Protein AF-D4Z209-F1 (afdb_monomer)

Nearest PDB structures (foldseek):
  4pqx-assembly1_A  TM=4.006E-01  e=1.841E+00  Bacteroides caccae ATCC 43185
  6hv9-assembly1_2  TM=3.918E-01  e=7.601E+00  Saccharomyces cerevisiae
  2gu3-assembly1_A  TM=2.858E-01  e=8.514E+00  Bacillus subtilis subsp. subtilis str. 168

Mean predicted aligned error: 13.81 Å

Sequence (242 aa):
MEAYMNNPCNNSPKSFTTIPASTIDESGLSNSLSKDRTMIAPTSDHSDGLSGRGIVIHHRDNWWFVAFVASVSNPGRPRLLSGDISTGFADRLGLMTGPLILNPRVETLNPGSEAWSAECSLLPTIEGGDPEAIDYDLDTHVPDGEADPLRQRLARVAIDSHLFPIPADFIPVLKKLPHDESPVLAIRRSVYAHATFELLTARYLPDHRPNEPWRDIAGEPVSDSGNDILGWMPARDWIRPR

Solvent-accessible surface area (backbone atoms only — not comparable to full-atom values): 15075 Å² total; per-residue (Å²): 133,78,88,87,85,89,86,90,87,87,88,85,91,86,88,87,86,82,88,85,88,86,79,90,87,85,87,82,83,90,79,89,73,84,82,82,72,74,80,80,71,83,82,84,66,97,79,76,50,63,64,51,46,28,36,44,33,62,57,90,97,37,37,31,40,27,36,40,51,92,88,69,80,45,61,44,74,62,41,54,34,69,44,36,40,28,68,74,32,33,51,75,70,48,49,69,73,54,101,79,61,88,73,62,39,52,63,72,78,49,73,92,60,60,46,30,23,28,39,32,31,30,34,64,70,51,84,92,55,58,90,86,81,50,40,23,18,43,43,44,75,45,83,71,48,74,42,54,71,51,58,50,49,45,40,50,40,41,44,48,48,68,76,47,77,72,58,88,83,38,44,41,45,94,81,48,70,80,94,54,68,61,65,23,36,30,31,19,60,37,91,50,94,92,43,72,58,40,80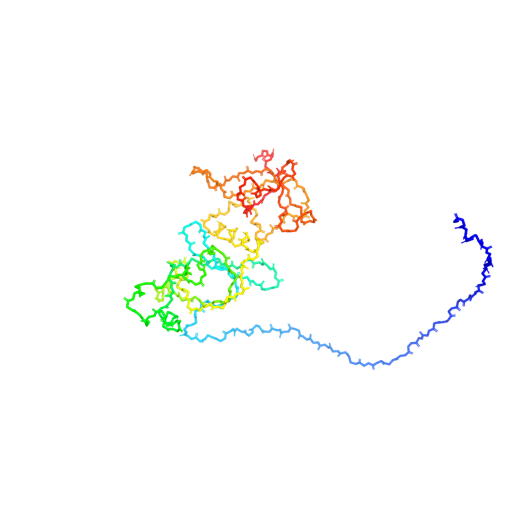,44,59,26,28,51,39,56,90,81,34,72,80,60,26,45,22,36,83,91,69,46,56,41,61,84,79,47,57,61,69,40,26,34,33,64,41,80,73,68,79,55,88,129

Secondary structure (DSSP, 8-state):
----------------------------------------PPP--TT--EEEEEEEEE-SSSEEEEEEETTTTEEEEEEEEEEEEPHHHHHHTTTTSSTT-S--BGGGTSTT-SEEEEEEEEEESSTT--TTT--EEE---EEEEEPPHHHHHHHHHHHHHHHSPPPTTSEETTT---SSS--EEEEEE-SSTT-SEEEEEEEE-TTT-TTS-EE-SSS-BGGGGSSPEEEEEEGGGTSS--

Organism: Sphingobium indicum (strain DSM 16413 / CCM 7287 / MTCC 6362 / UT26 / NBRC 101211 / UT26S) (NCBI:txid452662)

Structure (mmCIF, N/CA/C/O backbone):
data_AF-D4Z209-F1
#
_entry.id   AF-D4Z209-F1
#
loop_
_atom_site.group_PDB
_atom_site.id
_atom_site.type_symbol
_atom_site.label_atom_id
_atom_site.label_alt_id
_atom_site.label_comp_id
_atom_site.label_asym_id
_atom_site.label_entity_id
_atom_site.label_seq_id
_atom_site.pdbx_PDB_ins_code
_atom_site.Cartn_x
_atom_site.Cartn_y
_atom_site.Cartn_z
_atom_site.occupancy
_atom_site.B_iso_or_equiv
_atom_site.auth_seq_id
_atom_site.auth_comp_id
_atom_site.auth_asym_id
_atom_site.auth_atom_id
_atom_site.pdbx_PDB_model_num
ATOM 1 N N . MET A 1 1 ? 30.294 63.333 -1.588 1.00 41.97 1 MET A N 1
ATOM 2 C CA . MET A 1 1 ? 30.345 61.856 -1.589 1.00 41.97 1 MET A CA 1
ATOM 3 C C . MET A 1 1 ? 31.400 61.423 -2.607 1.00 41.97 1 MET A C 1
ATOM 5 O O . MET A 1 1 ? 31.062 60.989 -3.695 1.00 41.97 1 MET A O 1
ATOM 9 N N . GLU A 1 2 ? 32.693 61.705 -2.413 1.00 33.16 2 GLU A N 1
ATOM 10 C CA . GLU A 1 2 ? 33.524 61.362 -1.231 1.00 33.16 2 GLU A CA 1
ATOM 11 C C . GLU A 1 2 ? 33.408 59.847 -0.967 1.00 33.16 2 GLU A C 1
ATOM 13 O O . GLU A 1 2 ? 32.316 59.401 -0.628 1.00 33.16 2 GLU A O 1
ATOM 18 N N . ALA A 1 3 ? 34.379 58.988 -1.328 1.00 29.56 3 ALA A N 1
ATOM 19 C CA . ALA A 1 3 ? 35.799 58.907 -0.894 1.00 29.56 3 ALA A CA 1
ATOM 20 C C . ALA A 1 3 ? 35.890 58.577 0.616 1.00 29.56 3 ALA A C 1
ATOM 22 O O . ALA A 1 3 ? 35.076 59.078 1.375 1.00 29.56 3 ALA A O 1
ATOM 23 N N . TYR A 1 4 ? 36.789 57.766 1.187 1.00 29.80 4 TYR A N 1
ATOM 24 C CA . TYR A 1 4 ? 38.139 57.244 0.875 1.00 29.80 4 TYR A CA 1
ATOM 25 C C . TYR A 1 4 ? 38.147 55.696 1.175 1.00 29.80 4 TYR A C 1
ATOM 27 O O . TYR A 1 4 ? 37.184 55.226 1.771 1.00 29.80 4 TYR A O 1
ATOM 35 N N . MET A 1 5 ? 39.112 54.804 0.861 1.00 32.47 5 MET A N 1
ATOM 36 C CA . MET A 1 5 ? 40.460 54.875 0.252 1.00 32.47 5 MET A CA 1
ATOM 37 C C . MET A 1 5 ? 40.969 53.483 -0.247 1.00 32.47 5 MET A C 1
ATOM 39 O O . MET A 1 5 ? 40.426 52.447 0.119 1.00 32.47 5 MET A O 1
ATOM 43 N N . ASN A 1 6 ? 42.072 53.490 -1.010 1.00 32.25 6 ASN A N 1
ATOM 44 C CA . ASN A 1 6 ? 43.082 52.426 -1.209 1.00 32.25 6 ASN A CA 1
ATOM 45 C C . ASN A 1 6 ? 44.040 52.326 0.032 1.00 32.25 6 ASN A C 1
ATOM 47 O O . ASN A 1 6 ? 43.900 53.124 0.948 1.00 32.25 6 ASN A O 1
ATOM 51 N N . ASN A 1 7 ? 45.075 51.483 0.200 1.00 33.88 7 ASN A N 1
ATOM 52 C CA . ASN A 1 7 ? 45.949 50.696 -0.693 1.00 33.88 7 ASN A CA 1
ATOM 53 C C . ASN A 1 7 ? 46.748 49.637 0.149 1.00 33.88 7 ASN A C 1
ATOM 55 O O . ASN A 1 7 ? 46.643 49.656 1.376 1.00 33.88 7 ASN A O 1
ATOM 59 N N . PRO A 1 8 ? 47.566 48.739 -0.451 1.00 54.00 8 PRO A N 1
ATOM 60 C CA . PRO A 1 8 ? 48.216 47.608 0.234 1.00 54.00 8 PRO A CA 1
ATOM 61 C C . PRO A 1 8 ? 49.698 47.830 0.610 1.00 54.00 8 PRO A C 1
ATOM 63 O O . PRO A 1 8 ? 50.347 48.730 0.086 1.00 54.00 8 PRO A O 1
ATOM 66 N N . CYS A 1 9 ? 50.233 46.934 1.454 1.00 27.36 9 CYS A N 1
ATOM 67 C CA . CYS A 1 9 ? 51.639 46.485 1.569 1.00 27.36 9 CYS A CA 1
ATOM 68 C C . CYS A 1 9 ? 51.721 45.453 2.723 1.00 27.36 9 CYS A C 1
ATOM 70 O O . CYS A 1 9 ? 50.951 45.568 3.666 1.00 27.36 9 CYS A O 1
ATOM 72 N N . ASN A 1 10 ? 52.639 44.494 2.855 1.00 28.92 10 ASN A N 1
ATOM 73 C CA . ASN A 1 10 ? 53.617 43.792 2.015 1.00 28.92 10 ASN A CA 1
ATOM 74 C C . ASN A 1 10 ? 54.454 42.938 3.007 1.00 28.92 10 ASN A C 1
ATOM 76 O O . ASN A 1 10 ? 54.824 43.476 4.051 1.00 28.92 10 ASN A O 1
ATOM 80 N N . ASN A 1 11 ? 54.765 41.674 2.683 1.00 29.39 11 ASN A N 1
ATOM 81 C CA . ASN A 1 11 ? 56.013 40.934 2.995 1.00 29.39 11 ASN A CA 1
ATOM 82 C C . ASN A 1 11 ? 55.825 39.452 3.370 1.00 29.39 11 ASN A C 1
ATOM 84 O O . ASN A 1 11 ? 55.028 39.084 4.229 1.00 29.39 11 ASN A O 1
ATOM 88 N N . SER A 1 12 ? 56.654 38.627 2.726 1.00 29.16 12 SER A N 1
ATOM 89 C CA . SER A 1 12 ? 56.658 37.160 2.779 1.00 29.16 12 SER A CA 1
ATOM 90 C C . SER A 1 12 ? 57.763 36.621 3.736 1.00 29.16 12 SER A C 1
ATOM 92 O O . SER A 1 12 ? 58.071 37.292 4.721 1.00 29.16 12 SER A O 1
ATOM 94 N N . PRO A 1 13 ? 58.307 35.391 3.599 1.00 45.31 13 PRO A N 1
ATOM 95 C CA . PRO A 1 13 ? 58.124 34.350 4.612 1.00 45.31 13 PRO A CA 1
ATOM 96 C C . PRO A 1 13 ? 59.421 33.951 5.346 1.00 45.31 13 PRO A C 1
ATOM 98 O O . PRO A 1 13 ? 60.521 34.344 4.954 1.00 45.31 13 PRO A O 1
ATOM 101 N N . LYS A 1 14 ? 59.318 33.086 6.370 1.00 30.80 14 LYS A N 1
ATOM 102 C CA . LYS A 1 14 ? 60.469 32.341 6.920 1.00 30.80 14 LYS A CA 1
ATOM 103 C C . LYS A 1 14 ? 60.135 30.871 7.197 1.00 30.80 14 LYS A C 1
ATOM 105 O O . LYS A 1 14 ? 59.056 30.541 7.674 1.00 30.80 14 LYS A O 1
ATOM 110 N N . SER A 1 15 ? 61.092 30.015 6.858 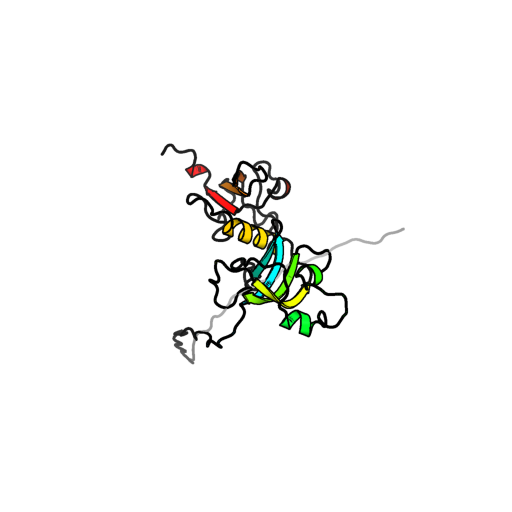1.00 28.97 15 SER A N 1
ATOM 111 C CA . SER A 1 15 ? 61.090 28.549 6.918 1.00 28.97 15 SER A CA 1
ATOM 112 C C . SER A 1 15 ? 61.782 28.009 8.181 1.00 28.97 15 SER A C 1
ATOM 114 O O . SER A 1 15 ? 62.630 28.717 8.718 1.00 28.97 15 SER A O 1
ATOM 116 N N . PHE A 1 16 ? 61.495 26.758 8.597 1.00 27.14 16 PHE A N 1
ATOM 117 C CA . PHE A 1 16 ? 62.459 25.621 8.647 1.00 27.14 16 PHE A CA 1
ATOM 118 C C . PHE A 1 16 ? 62.066 24.423 9.567 1.00 27.14 16 PHE A C 1
ATOM 120 O O . PHE A 1 16 ? 61.613 24.609 10.688 1.00 27.14 16 PHE A O 1
ATOM 127 N N . THR A 1 17 ? 62.376 23.208 9.076 1.00 27.56 17 THR A N 1
ATOM 128 C CA . THR A 1 17 ? 62.867 21.984 9.780 1.00 27.56 17 THR A CA 1
ATOM 129 C C . THR A 1 17 ? 61.975 21.116 10.707 1.00 27.56 17 THR A C 1
ATOM 131 O O . THR A 1 17 ? 61.806 21.381 11.888 1.00 27.56 17 THR A O 1
ATOM 134 N N . THR A 1 18 ? 61.558 19.968 10.150 1.00 27.27 18 THR A N 1
ATOM 135 C CA . THR A 1 18 ? 61.782 18.553 10.572 1.00 27.27 18 THR A CA 1
ATOM 136 C C . THR A 1 18 ? 61.832 18.097 12.057 1.00 27.27 18 THR A C 1
ATOM 138 O O . THR A 1 18 ? 62.811 18.347 12.748 1.00 27.27 18 THR A O 1
ATOM 141 N N . ILE A 1 19 ? 60.830 17.270 12.427 1.00 34.16 19 ILE A N 1
ATOM 142 C CA . ILE A 1 19 ? 60.795 15.970 13.180 1.00 34.16 19 ILE 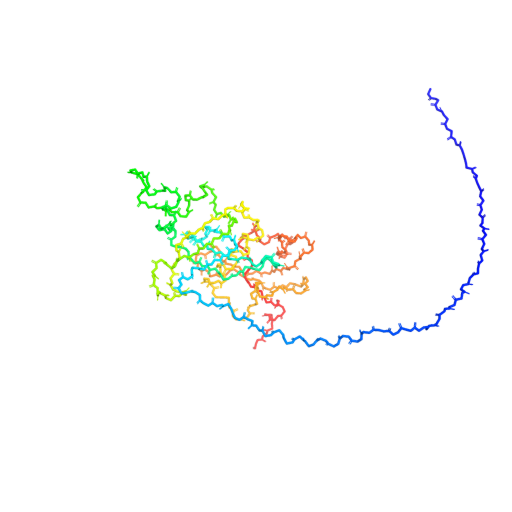A CA 1
ATOM 143 C C . ILE A 1 19 ? 61.878 15.646 14.251 1.00 34.16 19 ILE A C 1
ATOM 145 O O . ILE A 1 19 ? 63.073 15.748 13.986 1.00 34.16 19 ILE A O 1
ATOM 149 N N . PRO A 1 20 ? 61.475 15.023 15.382 1.00 30.30 20 PRO A N 1
ATOM 150 C CA . PRO A 1 20 ? 61.916 13.637 15.641 1.00 30.30 20 PRO A CA 1
ATOM 151 C C . PRO A 1 20 ? 60.771 12.665 16.013 1.00 30.30 20 PRO A C 1
ATOM 153 O O . PRO A 1 20 ? 59.691 13.073 16.432 1.00 30.30 20 PRO A O 1
ATOM 156 N N . ALA A 1 21 ? 61.028 11.364 15.851 1.00 31.89 21 ALA A N 1
ATOM 157 C CA . ALA A 1 21 ? 60.131 10.275 16.249 1.00 31.89 21 ALA A CA 1
ATOM 158 C C . ALA A 1 21 ? 60.360 9.840 17.711 1.00 31.89 21 ALA A C 1
ATOM 160 O O . ALA A 1 21 ? 61.451 10.031 18.251 1.00 31.89 21 ALA A O 1
ATOM 161 N N . SER A 1 22 ? 59.366 9.188 18.319 1.00 31.28 22 SER A N 1
ATOM 162 C CA . SER A 1 22 ? 59.506 8.453 19.583 1.00 31.28 22 SER A CA 1
ATOM 163 C C . SER A 1 22 ? 58.788 7.098 19.523 1.00 31.28 22 SER A C 1
ATOM 165 O O . SER A 1 22 ? 57.914 6.873 18.685 1.00 31.28 22 SER A O 1
ATOM 167 N N . THR A 1 23 ? 59.225 6.178 20.383 1.00 27.52 23 THR A N 1
ATOM 168 C CA . THR A 1 23 ? 59.113 4.726 20.198 1.00 27.52 23 THR A CA 1
ATOM 169 C C . THR A 1 23 ? 58.852 4.054 21.549 1.00 27.52 23 THR A C 1
ATOM 171 O O . THR A 1 23 ? 59.753 4.135 22.375 1.00 27.52 23 THR A O 1
ATOM 174 N N . ILE A 1 24 ? 57.720 3.331 21.698 1.00 30.12 24 ILE A N 1
ATOM 175 C CA . ILE A 1 24 ? 57.492 2.203 22.654 1.00 30.12 24 ILE A CA 1
ATOM 176 C C . ILE A 1 24 ? 57.520 2.636 24.167 1.00 30.12 24 ILE A C 1
ATOM 178 O O . ILE A 1 24 ? 58.171 3.611 24.513 1.00 30.12 24 ILE A O 1
ATOM 182 N N . ASP A 1 25 ? 56.786 2.092 25.153 1.00 25.36 25 ASP A N 1
ATOM 183 C CA . ASP A 1 25 ? 56.056 0.822 25.347 1.00 25.36 25 ASP A CA 1
ATOM 184 C C . ASP A 1 25 ? 54.828 0.969 26.302 1.00 25.36 25 ASP A C 1
ATOM 186 O O . ASP A 1 25 ? 54.436 2.077 26.663 1.00 25.36 25 ASP A O 1
ATOM 190 N N . GLU A 1 26 ? 54.317 -0.181 26.766 1.00 28.50 26 GLU A N 1
ATOM 191 C CA . GLU A 1 26 ? 53.512 -0.461 27.974 1.00 28.50 26 GLU A CA 1
ATOM 192 C C . GLU A 1 26 ? 51.999 -0.697 27.796 1.00 28.50 26 GLU A C 1
ATOM 194 O O . GLU A 1 26 ? 51.125 0.055 28.216 1.00 28.50 26 GLU A O 1
ATOM 199 N N . SER A 1 27 ? 51.723 -1.880 27.235 1.00 26.89 27 SER A N 1
ATOM 200 C CA . SER A 1 27 ? 50.959 -2.961 27.890 1.00 26.89 27 SER A CA 1
ATOM 201 C C . SER A 1 27 ? 49.640 -2.654 28.625 1.00 26.89 27 SER A C 1
ATOM 203 O O . SER A 1 27 ? 49.625 -2.103 29.724 1.00 26.89 27 SER A O 1
ATOM 205 N N . GLY A 1 28 ? 48.549 -3.268 28.152 1.00 28.33 28 GLY A N 1
ATOM 206 C CA . GLY A 1 28 ? 47.390 -3.558 29.001 1.00 28.33 28 GLY A CA 1
ATOM 207 C C . GLY A 1 28 ? 46.137 -4.010 28.249 1.00 28.33 28 GLY A C 1
ATOM 208 O O . GLY A 1 28 ? 45.651 -3.301 27.378 1.00 28.33 28 GLY A O 1
ATOM 209 N N . LEU A 1 29 ? 45.567 -5.147 28.667 1.00 29.45 29 LEU A N 1
ATOM 210 C CA . LEU A 1 29 ? 44.190 -5.590 28.374 1.00 29.45 29 LEU A CA 1
ATOM 211 C C . LEU A 1 29 ? 43.881 -6.037 26.930 1.00 29.45 29 LEU A C 1
ATOM 213 O O . LEU A 1 29 ? 43.092 -5.441 26.196 1.00 29.45 29 LEU A O 1
ATOM 217 N N . SER A 1 30 ? 44.381 -7.225 26.591 1.00 30.48 30 SER A N 1
ATOM 218 C CA . SER A 1 30 ? 43.767 -8.093 25.583 1.00 30.48 30 SER A CA 1
ATOM 219 C C . SER A 1 30 ? 42.377 -8.569 26.042 1.00 30.48 30 SER A C 1
ATOM 221 O O . SER A 1 30 ? 42.280 -9.519 26.818 1.00 30.48 30 SER A O 1
ATOM 223 N N . ASN A 1 31 ? 41.298 -7.957 25.546 1.00 29.05 31 ASN A N 1
ATOM 224 C CA . ASN A 1 31 ? 39.935 -8.458 25.761 1.00 29.05 31 ASN A CA 1
ATOM 225 C C . ASN A 1 31 ? 39.460 -9.311 24.575 1.00 29.05 31 ASN A C 1
ATOM 227 O O . ASN A 1 31 ? 38.874 -8.817 23.611 1.00 29.05 31 ASN A O 1
ATOM 231 N N . SER A 1 32 ? 39.677 -10.623 24.677 1.00 34.00 32 SER A N 1
ATOM 232 C CA . SER A 1 32 ? 38.935 -11.613 23.897 1.00 34.00 32 SER A CA 1
ATOM 233 C C . SER A 1 32 ? 37.486 -11.655 24.389 1.00 34.00 32 SER A C 1
ATOM 235 O O . SER A 1 32 ? 37.228 -12.113 25.501 1.00 34.00 32 SER A O 1
ATOM 237 N N . LEU A 1 33 ? 36.540 -11.205 23.567 1.00 30.69 33 LEU A N 1
ATOM 238 C CA . LEU A 1 33 ? 35.108 -11.318 23.844 1.00 30.69 33 LEU A CA 1
ATOM 239 C C . LEU A 1 33 ? 34.437 -12.111 22.726 1.00 30.69 33 LEU A C 1
ATOM 241 O O . LEU A 1 33 ? 34.221 -11.601 21.623 1.00 30.69 33 LEU A O 1
ATOM 245 N N . SER A 1 34 ? 34.110 -13.368 23.025 1.00 31.56 34 SER A N 1
ATOM 246 C CA . SER A 1 34 ? 33.221 -14.175 22.198 1.00 31.56 34 SER A CA 1
ATOM 247 C C . SER A 1 34 ? 31.865 -13.475 22.088 1.00 31.56 34 SER A C 1
ATOM 249 O O . SER A 1 34 ? 31.265 -13.067 23.082 1.00 31.56 34 SER A O 1
ATOM 251 N N . LYS A 1 35 ? 31.363 -13.336 20.859 1.00 33.72 35 LYS A N 1
ATOM 252 C CA . LYS A 1 35 ? 29.982 -12.914 20.600 1.00 33.72 35 LYS A CA 1
ATOM 253 C C . LYS A 1 35 ? 29.091 -14.127 20.349 1.00 33.72 35 LYS A C 1
ATOM 255 O O . LYS A 1 35 ? 28.367 -14.165 19.359 1.00 33.72 35 LYS A O 1
ATOM 260 N N . ASP A 1 36 ? 29.080 -15.057 21.301 1.00 30.98 36 ASP A N 1
ATOM 261 C CA . ASP A 1 36 ? 27.927 -15.941 21.479 1.00 30.98 36 ASP A CA 1
ATOM 262 C C . ASP A 1 36 ? 26.785 -15.113 22.076 1.00 30.98 36 ASP A C 1
ATOM 264 O O . ASP A 1 36 ? 26.523 -15.105 23.278 1.00 30.98 36 ASP A O 1
ATOM 268 N N . ARG A 1 37 ? 26.111 -14.348 21.211 1.00 29.64 37 ARG A N 1
ATOM 269 C CA . ARG A 1 37 ? 24.793 -13.794 21.517 1.00 29.64 37 ARG A CA 1
ATOM 270 C C . ARG A 1 37 ? 23.749 -14.830 21.136 1.00 29.64 37 ARG A C 1
ATOM 272 O O . ARG A 1 37 ? 23.141 -14.751 20.071 1.00 29.64 37 ARG A O 1
ATOM 279 N N . THR A 1 38 ? 23.545 -15.785 22.038 1.00 30.28 38 THR A N 1
ATOM 280 C CA . THR A 1 38 ? 22.351 -16.631 22.050 1.00 30.28 38 THR A CA 1
ATOM 281 C C . THR A 1 38 ? 21.125 -15.729 21.937 1.00 30.28 38 THR A C 1
ATOM 283 O O . THR A 1 38 ? 20.963 -14.805 22.737 1.00 30.28 38 THR A O 1
ATOM 286 N N . MET A 1 39 ? 20.276 -15.963 20.935 1.00 27.41 39 MET A N 1
ATOM 287 C CA . MET A 1 39 ? 19.006 -15.251 20.837 1.00 27.41 39 MET A CA 1
ATOM 288 C C . MET A 1 39 ? 18.144 -15.653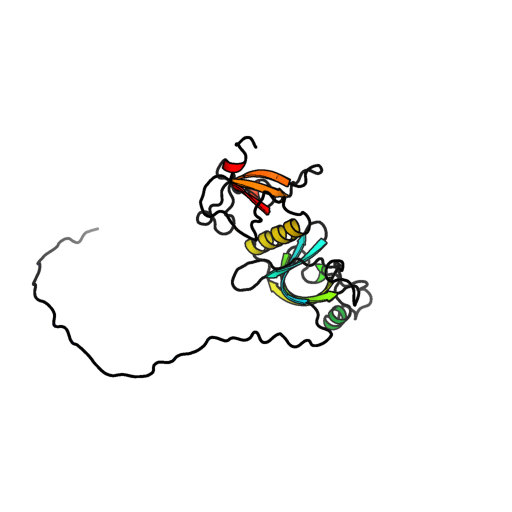 22.032 1.00 27.41 39 MET A C 1
ATOM 290 O O . MET A 1 39 ? 17.708 -16.799 22.125 1.00 27.41 39 MET A O 1
ATOM 294 N N . ILE A 1 40 ? 17.908 -14.713 22.947 1.00 32.22 40 ILE A N 1
ATOM 295 C CA . ILE A 1 40 ? 16.850 -14.857 23.943 1.00 32.22 40 ILE A CA 1
ATOM 296 C C . ILE A 1 40 ? 15.544 -14.736 23.161 1.00 32.22 40 ILE A C 1
ATOM 298 O O . ILE A 1 40 ? 15.212 -13.656 22.672 1.00 32.22 40 ILE A O 1
ATOM 302 N N . ALA A 1 41 ? 14.855 -15.861 22.976 1.00 31.33 41 ALA A N 1
ATOM 303 C CA . ALA A 1 41 ? 13.519 -15.859 22.403 1.00 31.33 41 ALA A CA 1
ATOM 304 C C . ALA A 1 41 ? 12.589 -15.032 23.311 1.00 31.33 41 ALA A C 1
ATOM 306 O O . ALA A 1 41 ? 12.706 -15.149 24.536 1.00 31.33 41 ALA A O 1
ATOM 307 N N . PRO A 1 42 ? 11.684 -14.207 22.755 1.00 33.03 42 PRO A N 1
ATOM 308 C CA . PRO A 1 42 ? 10.667 -13.556 23.565 1.00 33.03 42 PRO A CA 1
ATOM 309 C C . PRO A 1 42 ? 9.824 -14.634 24.254 1.00 33.03 42 PRO A C 1
ATOM 311 O O . PRO A 1 42 ? 9.347 -15.572 23.614 1.00 33.03 42 PRO A O 1
ATOM 314 N N . THR A 1 43 ? 9.689 -14.516 25.571 1.00 31.52 43 THR A N 1
ATOM 315 C CA . THR A 1 43 ? 8.798 -15.354 26.372 1.00 31.52 43 THR A CA 1
ATOM 316 C C . THR A 1 43 ? 7.361 -15.106 25.942 1.00 31.52 43 THR A C 1
ATOM 318 O O . THR A 1 43 ? 6.919 -13.962 25.922 1.00 31.52 43 THR A O 1
ATOM 321 N N . SER A 1 44 ? 6.649 -16.174 25.595 1.00 36.31 44 SER A N 1
ATOM 322 C CA . SER A 1 44 ? 5.245 -16.126 25.200 1.00 36.31 44 SER A CA 1
ATOM 323 C C . SER A 1 44 ? 4.343 -15.917 26.416 1.00 36.31 44 SER A C 1
ATOM 325 O O . SER A 1 44 ? 4.176 -16.857 27.199 1.00 36.31 44 SER A O 1
ATOM 327 N N . ASP A 1 45 ? 3.716 -14.747 26.529 1.00 34.22 45 ASP A N 1
ATOM 328 C CA . ASP A 1 45 ? 2.470 -14.619 27.283 1.00 34.22 45 ASP A CA 1
ATOM 329 C C . ASP A 1 45 ? 1.285 -14.909 26.347 1.00 34.22 45 ASP A C 1
ATOM 331 O O . ASP A 1 45 ? 1.208 -14.472 25.196 1.00 34.22 45 ASP A O 1
ATOM 335 N N . HIS A 1 46 ? 0.383 -15.771 26.811 1.00 36.69 46 HIS A N 1
ATOM 336 C CA . HIS A 1 46 ? -0.654 -16.382 25.979 1.00 36.69 46 HIS A CA 1
ATOM 337 C C . HIS A 1 46 ? -1.934 -15.531 25.906 1.00 36.69 46 HIS A C 1
ATOM 339 O O . HIS A 1 46 ? -2.996 -15.975 26.336 1.00 36.69 46 HIS A O 1
ATOM 345 N N . SER A 1 47 ? -1.836 -14.334 25.318 1.00 40.03 47 SER A N 1
ATOM 346 C CA . SER A 1 47 ? -2.981 -13.585 24.752 1.00 40.03 47 SER A CA 1
ATOM 347 C C . SER A 1 47 ? -2.571 -12.422 23.825 1.00 40.03 47 SER A C 1
ATOM 349 O O . SER A 1 47 ? -3.357 -11.501 23.609 1.00 40.03 47 SER A O 1
ATOM 351 N N . ASP A 1 48 ? -1.336 -12.404 23.314 1.00 48.25 48 ASP A N 1
ATOM 352 C CA . ASP A 1 48 ? -0.744 -11.176 22.767 1.00 48.25 48 ASP A CA 1
ATOM 353 C C . ASP A 1 48 ? -1.192 -10.828 21.337 1.00 48.25 48 ASP A C 1
ATOM 355 O O . ASP A 1 48 ? -0.851 -11.497 20.357 1.00 48.25 48 ASP A O 1
ATOM 359 N N . GLY A 1 49 ? -1.905 -9.704 21.216 1.00 59.72 49 GLY A N 1
ATOM 360 C CA . GLY A 1 49 ? -2.193 -9.047 19.943 1.00 59.72 49 GLY A CA 1
ATOM 361 C C . GLY A 1 49 ? -0.932 -8.501 19.258 1.00 59.72 49 GLY A C 1
ATOM 362 O O . GLY A 1 49 ? 0.022 -8.061 19.909 1.00 59.72 49 GLY A O 1
ATOM 363 N N . LEU A 1 50 ? -0.924 -8.488 17.920 1.00 81.75 50 LEU A N 1
ATOM 364 C CA . LEU A 1 50 ? 0.217 -8.003 17.135 1.00 81.75 50 LEU A CA 1
ATOM 365 C C . LEU A 1 50 ? 0.406 -6.500 17.368 1.00 81.75 50 LEU A C 1
ATOM 367 O O . LEU A 1 50 ? -0.407 -5.702 16.910 1.00 81.75 50 LEU A O 1
ATOM 371 N N . SER A 1 51 ? 1.486 -6.119 18.049 1.00 85.69 51 SER A N 1
ATOM 372 C CA . SER A 1 51 ? 1.744 -4.730 18.445 1.00 85.69 51 SER A CA 1
ATOM 373 C C . SER A 1 51 ? 2.981 -4.147 17.762 1.00 85.69 51 SER A C 1
ATOM 375 O O . SER A 1 51 ? 3.995 -4.831 17.605 1.00 85.69 51 SER A O 1
ATOM 377 N N . GLY A 1 52 ? 2.924 -2.872 17.368 1.00 88.62 52 GLY A N 1
ATOM 378 C CA . GLY A 1 52 ? 4.085 -2.155 16.841 1.00 88.62 52 GLY A CA 1
ATOM 379 C C . GLY A 1 52 ? 3.784 -0.763 16.286 1.00 88.62 52 GLY A C 1
ATOM 380 O O . GLY A 1 52 ? 2.634 -0.347 16.166 1.00 88.62 52 GLY A O 1
ATOM 381 N N . ARG A 1 53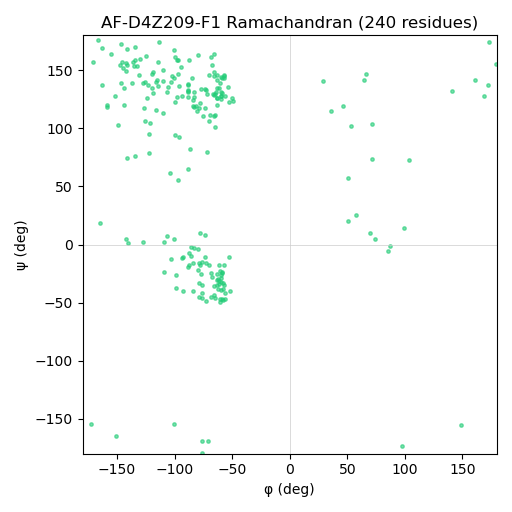 ? 4.849 -0.046 15.907 1.00 91.31 53 ARG A N 1
ATOM 382 C CA . ARG A 1 53 ? 4.768 1.246 15.209 1.00 91.31 53 ARG A CA 1
ATOM 383 C C . ARG A 1 53 ? 4.708 1.037 13.699 1.00 91.31 53 ARG A C 1
ATOM 385 O O . ARG A 1 53 ? 5.453 0.226 13.146 1.00 91.31 53 ARG A O 1
ATOM 392 N N . GLY A 1 54 ? 3.843 1.779 13.024 1.00 92.88 54 GLY A N 1
ATOM 393 C CA . GLY A 1 54 ? 3.619 1.643 11.592 1.00 92.88 54 GLY A CA 1
ATOM 394 C C . GLY A 1 54 ? 2.705 2.720 11.029 1.00 92.88 54 GLY A C 1
ATOM 395 O O . GLY A 1 54 ? 2.612 3.821 11.570 1.00 92.88 54 GLY A O 1
ATOM 396 N N . ILE A 1 55 ? 2.042 2.380 9.928 1.00 94.00 55 ILE A N 1
ATOM 397 C CA . ILE A 1 55 ? 1.007 3.195 9.293 1.00 94.00 55 ILE A CA 1
ATOM 398 C C . ILE A 1 55 ? -0.303 2.416 9.280 1.00 94.00 55 ILE A C 1
ATOM 400 O O . ILE A 1 55 ? -0.318 1.253 8.871 1.00 94.00 55 ILE A O 1
ATOM 404 N N . VAL A 1 56 ? -1.388 3.092 9.656 1.00 95.31 56 VAL A N 1
ATOM 405 C CA . VAL A 1 56 ? -2.756 2.698 9.300 1.00 95.31 56 VAL A CA 1
ATOM 406 C C . VAL A 1 56 ? -3.132 3.458 8.029 1.00 95.31 56 VAL A C 1
ATOM 408 O O . VAL A 1 56 ? -2.943 4.673 7.967 1.00 95.31 56 VAL A O 1
ATOM 411 N N . ILE A 1 57 ? -3.594 2.753 6.995 1.00 96.12 57 ILE A N 1
ATOM 412 C CA . ILE A 1 57 ? -3.863 3.331 5.671 1.00 96.12 57 ILE A CA 1
ATOM 413 C C . ILE A 1 57 ? -5.081 2.700 4.998 1.00 96.12 57 ILE A C 1
ATOM 415 O O . ILE A 1 57 ? -5.213 1.477 4.947 1.00 96.12 57 ILE A O 1
ATOM 419 N N . HIS A 1 58 ? -5.941 3.540 4.430 1.00 95.62 58 HIS A N 1
ATOM 420 C CA . HIS A 1 58 ? -7.012 3.125 3.539 1.00 95.62 58 HIS A CA 1
ATOM 421 C C . HIS A 1 58 ? -6.448 2.919 2.127 1.00 95.62 58 HIS A C 1
ATOM 423 O O . HIS A 1 58 ? -5.887 3.830 1.509 1.00 95.62 58 HIS A O 1
ATOM 429 N N . HIS A 1 59 ? -6.548 1.695 1.609 1.00 94.81 59 HIS A N 1
ATOM 430 C CA . HIS A 1 59 ? -6.041 1.351 0.287 1.00 94.81 59 HIS A CA 1
ATOM 431 C C . HIS A 1 59 ? -6.829 0.198 -0.345 1.00 94.81 59 HIS A C 1
ATOM 433 O O . HIS A 1 59 ? -6.963 -0.871 0.248 1.00 94.81 59 HIS A O 1
ATOM 439 N N . ARG A 1 60 ? -7.311 0.410 -1.581 1.00 91.00 60 ARG A N 1
ATOM 440 C CA . ARG A 1 60 ? -8.261 -0.478 -2.285 1.00 91.00 60 ARG A CA 1
ATOM 441 C C . ARG A 1 60 ? -9.485 -0.814 -1.436 1.00 91.00 60 ARG A C 1
ATOM 443 O O . ARG A 1 60 ? -9.746 -1.984 -1.180 1.00 91.00 60 ARG A O 1
ATOM 450 N N . ASP A 1 61 ? -10.197 0.220 -0.998 1.00 92.94 61 ASP A N 1
ATOM 451 C CA . ASP A 1 61 ? -11.488 0.104 -0.301 1.00 92.94 61 ASP A CA 1
ATOM 452 C C . ASP A 1 61 ? -11.432 -0.742 0.989 1.00 92.94 61 ASP A C 1
ATOM 454 O O . ASP A 1 61 ? -12.422 -1.336 1.407 1.00 92.94 61 ASP A O 1
ATOM 458 N N . ASN A 1 62 ? -10.244 -0.825 1.597 1.00 95.19 62 ASN A N 1
ATOM 459 C CA . ASN A 1 62 ? -9.939 -1.608 2.789 1.00 95.19 62 ASN A CA 1
ATOM 460 C C . ASN A 1 62 ? -8.955 -0.840 3.679 1.00 95.19 62 ASN A C 1
ATOM 462 O O . ASN A 1 62 ? -8.092 -0.110 3.182 1.00 95.19 62 ASN A O 1
ATOM 466 N N . TRP A 1 63 ? -9.048 -1.039 4.993 1.00 95.94 63 TRP A N 1
ATOM 467 C CA . TRP A 1 63 ? -8.071 -0.528 5.954 1.00 95.94 63 TRP A CA 1
ATOM 468 C C . TRP A 1 63 ? -6.935 -1.534 6.150 1.00 95.94 63 TRP A C 1
ATOM 470 O O . TRP A 1 63 ? -7.165 -2.733 6.271 1.00 95.94 63 TRP A O 1
ATOM 480 N N . TRP A 1 64 ? -5.701 -1.044 6.209 1.00 96.25 64 TRP A N 1
ATOM 481 C CA . TRP A 1 64 ? -4.503 -1.862 6.381 1.00 96.25 64 TRP A CA 1
ATOM 482 C C . TRP A 1 64 ? -3.624 -1.304 7.489 1.00 96.25 64 TRP A C 1
ATOM 484 O O . TRP A 1 64 ? -3.475 -0.087 7.605 1.00 96.25 64 TRP A O 1
ATOM 494 N N . PHE A 1 65 ? -2.958 -2.190 8.228 1.00 95.19 65 PHE A N 1
ATOM 495 C CA . PHE A 1 65 ? -1.801 -1.830 9.040 1.00 95.19 65 PHE A CA 1
ATOM 496 C C . PHE A 1 65 ? -0.511 -2.355 8.405 1.00 95.19 65 PHE A C 1
ATOM 498 O O . PHE A 1 65 ? -0.406 -3.532 8.051 1.00 95.19 65 PHE A O 1
ATOM 505 N N . VAL A 1 66 ? 0.496 -1.489 8.295 1.00 94.56 66 VAL A N 1
ATOM 506 C CA . VAL A 1 66 ? 1.853 -1.852 7.866 1.00 94.56 66 VAL A CA 1
ATOM 507 C C . VAL A 1 66 ? 2.839 -1.371 8.926 1.00 94.56 66 VAL A C 1
ATOM 509 O O . VAL A 1 66 ? 3.112 -0.175 9.038 1.00 94.56 66 VAL A O 1
ATOM 512 N N . ALA A 1 67 ? 3.389 -2.304 9.704 1.00 92.69 67 ALA A N 1
ATOM 513 C CA . ALA A 1 67 ? 4.448 -2.015 10.671 1.00 92.69 67 ALA A CA 1
ATOM 514 C C . ALA A 1 67 ? 5.717 -1.507 9.962 1.00 92.69 67 ALA A C 1
ATOM 516 O O . ALA A 1 67 ? 6.054 -1.990 8.883 1.00 92.69 67 ALA A O 1
ATOM 517 N N . PHE A 1 68 ? 6.466 -0.591 10.577 1.00 89.50 68 PHE A N 1
ATOM 518 C CA . PHE A 1 68 ? 7.754 -0.111 10.063 1.00 89.50 68 PHE A CA 1
ATOM 519 C C . PHE A 1 68 ? 8.854 -0.303 11.104 1.00 89.50 68 PHE A C 1
ATOM 521 O O . PHE A 1 68 ? 8.772 0.202 12.223 1.00 89.50 68 PHE A O 1
ATOM 528 N N . VAL A 1 69 ? 9.938 -0.981 10.719 1.00 78.38 69 VAL A N 1
ATOM 529 C CA . VAL A 1 69 ? 11.119 -1.090 11.586 1.00 78.38 69 VAL A CA 1
ATOM 530 C C . VAL A 1 69 ? 11.849 0.254 11.584 1.00 78.38 69 VAL A C 1
ATOM 532 O O . VAL A 1 69 ? 12.339 0.706 10.545 1.00 78.38 69 VAL A O 1
ATOM 535 N N . ALA A 1 70 ? 11.926 0.887 12.758 1.00 63.31 70 ALA A N 1
ATOM 536 C CA . ALA A 1 70 ? 12.321 2.290 12.933 1.00 63.31 70 ALA A CA 1
ATOM 537 C C . ALA A 1 70 ? 13.704 2.678 12.366 1.00 63.31 70 ALA A C 1
ATOM 539 O O . ALA A 1 70 ? 13.973 3.861 12.182 1.00 63.31 70 ALA A O 1
ATOM 540 N N . SER A 1 71 ? 14.579 1.709 12.088 1.00 57.53 71 SER A N 1
ATOM 541 C CA . SER A 1 71 ? 15.951 1.929 11.620 1.00 57.53 71 SER A CA 1
ATOM 542 C C . SER A 1 71 ? 16.147 1.924 10.098 1.00 57.53 71 SER A C 1
ATOM 544 O O . SER A 1 71 ? 17.238 2.283 9.661 1.00 57.53 71 SER A O 1
ATOM 546 N N . VAL A 1 72 ? 15.168 1.495 9.283 1.00 58.25 72 VAL A N 1
ATOM 547 C CA . VAL A 1 72 ? 15.420 1.229 7.842 1.00 58.25 72 VAL A CA 1
ATOM 548 C C . VAL A 1 72 ? 14.300 1.660 6.881 1.00 58.25 72 VAL A C 1
ATOM 550 O O . VAL A 1 72 ? 14.406 1.404 5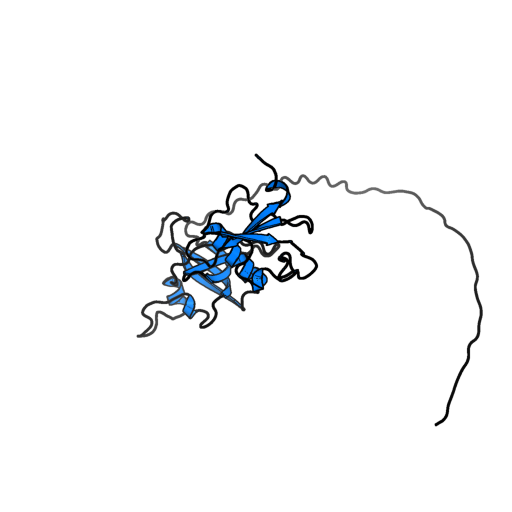.687 1.00 58.25 72 VAL A O 1
ATOM 553 N N . SER A 1 73 ? 13.205 2.259 7.367 1.00 72.25 73 SER A N 1
ATOM 554 C CA . SER A 1 73 ? 11.993 2.549 6.563 1.00 72.25 73 SER A CA 1
ATOM 555 C C . SER A 1 73 ? 11.453 1.343 5.774 1.00 72.25 73 SER A C 1
ATOM 557 O O . SER A 1 73 ? 10.701 1.506 4.819 1.00 72.25 73 SER A O 1
ATOM 559 N N . ASN A 1 74 ? 11.817 0.123 6.173 1.00 84.44 74 ASN A N 1
ATOM 560 C CA . ASN A 1 74 ? 11.410 -1.093 5.492 1.00 84.44 74 ASN A CA 1
ATOM 561 C C . ASN A 1 74 ? 10.009 -1.487 5.989 1.00 84.44 74 ASN A C 1
ATOM 563 O O . ASN A 1 74 ? 9.870 -1.726 7.199 1.00 84.44 74 ASN A O 1
ATOM 567 N N . PRO A 1 75 ? 8.983 -1.530 5.119 1.00 92.00 75 PRO A N 1
ATOM 568 C CA . PRO A 1 75 ? 7.664 -1.987 5.519 1.00 92.00 75 PRO A CA 1
ATOM 569 C C . PRO A 1 75 ? 7.738 -3.460 5.924 1.00 92.00 75 PRO A C 1
ATOM 571 O O . PRO A 1 75 ? 8.304 -4.307 5.229 1.00 92.00 75 PRO A O 1
ATOM 574 N N . GLY A 1 76 ? 7.157 -3.756 7.078 1.00 90.69 76 GLY A N 1
ATOM 575 C CA . GLY A 1 76 ? 6.862 -5.108 7.502 1.00 90.69 76 GLY A CA 1
ATOM 576 C C . GLY A 1 76 ? 5.725 -5.705 6.680 1.00 90.69 76 GLY A C 1
ATOM 577 O O . GLY A 1 76 ? 5.268 -5.164 5.671 1.00 90.69 76 GLY A O 1
ATOM 578 N N . ARG A 1 77 ? 5.240 -6.854 7.138 1.00 90.50 77 ARG A N 1
ATOM 579 C CA . ARG A 1 77 ? 4.107 -7.516 6.509 1.00 90.50 77 ARG A CA 1
ATOM 580 C C . ARG A 1 77 ? 2.825 -6.669 6.662 1.00 90.50 77 ARG A C 1
ATOM 582 O O . ARG A 1 77 ? 2.499 -6.334 7.801 1.00 90.50 77 ARG A O 1
ATOM 589 N N . PRO A 1 78 ? 2.073 -6.388 5.580 1.00 94.12 78 PRO A N 1
ATOM 590 C CA . PRO A 1 78 ? 0.737 -5.809 5.690 1.00 94.12 78 PRO A CA 1
ATOM 591 C C . PRO A 1 78 ? -0.230 -6.750 6.413 1.00 94.12 78 PRO A C 1
ATOM 593 O O . PRO A 1 78 ? -0.202 -7.963 6.192 1.00 94.12 78 PRO A O 1
ATOM 596 N N . ARG A 1 79 ? -1.109 -6.182 7.235 1.00 93.88 79 ARG A N 1
ATOM 597 C CA . ARG A 1 79 ? -2.265 -6.860 7.831 1.00 93.88 79 ARG A CA 1
ATOM 598 C C . ARG A 1 79 ? -3.536 -6.155 7.372 1.00 93.88 79 ARG A C 1
ATOM 600 O O . ARG A 1 79 ? -3.602 -4.927 7.439 1.00 93.88 79 ARG A O 1
ATOM 607 N N . LEU A 1 80 ? -4.499 -6.931 6.882 1.00 94.81 80 LEU A N 1
ATOM 608 C CA . LEU A 1 80 ? -5.836 -6.447 6.559 1.00 94.81 80 LEU A CA 1
ATOM 609 C C . LEU A 1 80 ? -6.580 -6.186 7.871 1.00 94.81 80 LEU A C 1
ATOM 611 O O . LEU A 1 80 ? -6.512 -6.999 8.795 1.00 94.81 80 LEU A O 1
ATOM 615 N N . LEU A 1 81 ? -7.223 -5.028 7.975 1.00 94.81 81 LEU A N 1
ATOM 616 C CA . LEU A 1 81 ? -8.070 -4.682 9.108 1.00 94.81 81 LEU A CA 1
ATOM 617 C C . LEU A 1 81 ? -9.534 -4.893 8.719 1.00 94.81 81 LEU A C 1
ATOM 619 O O . LEU A 1 81 ? -9.928 -4.553 7.605 1.00 94.81 81 LEU A O 1
ATOM 623 N N . SER A 1 82 ? -10.350 -5.356 9.663 1.00 92.56 82 SER A N 1
ATOM 624 C CA . SER A 1 82 ? -11.808 -5.515 9.499 1.00 92.56 82 SER A CA 1
ATOM 625 C C . SER A 1 82 ? -12.535 -4.187 9.225 1.00 92.56 82 SER A C 1
ATOM 627 O O . SER A 1 82 ? -13.686 -4.161 8.789 1.00 92.56 82 SER A O 1
ATOM 629 N N . GLY A 1 83 ? -11.865 -3.066 9.517 1.00 91.50 83 GLY A N 1
ATOM 630 C CA . GLY A 1 83 ? -12.446 -1.728 9.584 1.00 91.50 83 GLY A CA 1
ATOM 631 C C . GLY A 1 83 ? -13.060 -1.405 10.950 1.00 91.50 83 GLY A C 1
ATOM 632 O O . GLY A 1 83 ? -13.434 -0.252 11.176 1.00 91.50 83 GLY A O 1
ATOM 633 N N . ASP A 1 84 ? -13.115 -2.375 11.866 1.00 91.31 84 ASP A N 1
ATOM 634 C CA . ASP A 1 84 ? -13.642 -2.233 13.222 1.00 91.31 84 ASP A CA 1
ATOM 635 C C . ASP A 1 84 ? -12.541 -1.989 14.270 1.00 91.31 84 ASP A C 1
ATOM 637 O O . ASP A 1 84 ? -11.348 -2.250 14.081 1.00 91.31 84 ASP A O 1
ATOM 641 N N . ILE A 1 85 ? -12.971 -1.425 15.396 1.00 91.00 85 ILE A N 1
ATOM 642 C CA . ILE A 1 85 ? -12.186 -1.242 16.617 1.00 91.00 85 ILE A CA 1
ATOM 643 C C . ILE A 1 85 ? -12.628 -2.303 17.628 1.00 91.00 85 ILE A C 1
ATOM 645 O O . ILE A 1 85 ? -13.827 -2.539 17.784 1.00 91.00 85 ILE A O 1
ATOM 649 N N . SER A 1 86 ? -11.684 -2.895 18.366 1.00 89.75 86 SER A N 1
ATOM 650 C CA . SER A 1 86 ? -12.005 -3.906 19.382 1.00 89.75 86 SER A CA 1
ATOM 651 C C . SER A 1 86 ? -12.991 -3.349 20.422 1.00 89.75 86 SER A C 1
ATOM 653 O O . SER A 1 86 ? -12.901 -2.186 20.829 1.00 89.75 86 SER A O 1
ATOM 655 N N . THR A 1 87 ? -13.920 -4.176 20.915 1.00 86.62 87 THR A N 1
ATOM 656 C CA . THR A 1 87 ? -14.897 -3.736 21.932 1.00 86.62 87 THR A CA 1
ATOM 657 C C . THR A 1 87 ? -14.200 -3.183 23.176 1.00 86.62 87 THR A C 1
ATOM 659 O O . THR A 1 87 ? -14.561 -2.116 23.666 1.00 86.62 87 THR A O 1
ATOM 662 N N . GLY A 1 88 ? -13.128 -3.846 23.625 1.00 87.31 88 GLY A N 1
ATOM 663 C CA . GLY A 1 88 ? -12.330 -3.388 24.760 1.00 87.31 88 GLY A CA 1
ATOM 664 C C . GLY A 1 88 ? -11.643 -2.041 24.516 1.00 87.31 88 GLY A C 1
ATOM 665 O O . GLY A 1 88 ? -11.458 -1.278 25.464 1.00 87.31 88 GLY A O 1
ATOM 666 N N . PHE A 1 89 ? -11.287 -1.704 23.272 1.00 89.81 89 PHE A N 1
ATOM 667 C CA . PHE A 1 89 ? -10.772 -0.375 22.945 1.00 89.81 89 PHE A CA 1
ATOM 668 C C . PHE A 1 89 ? -11.883 0.673 22.888 1.00 89.81 89 PHE A C 1
ATOM 670 O O . PHE A 1 89 ? -11.724 1.765 23.434 1.00 89.81 89 PHE A O 1
ATOM 677 N N . ALA A 1 90 ? -13.027 0.337 22.294 1.00 87.75 90 ALA A N 1
ATOM 678 C CA . ALA A 1 90 ? -14.191 1.214 22.254 1.00 87.75 90 ALA A CA 1
ATOM 679 C C . ALA A 1 90 ? -14.695 1.574 23.664 1.00 87.75 90 ALA A C 1
ATOM 681 O O . ALA A 1 90 ? -15.016 2.737 23.921 1.00 87.75 90 ALA A O 1
ATOM 682 N N . ASP A 1 91 ? -14.678 0.615 24.596 1.00 86.44 91 ASP A N 1
ATOM 683 C CA . ASP A 1 91 ? -14.928 0.840 26.025 1.00 86.44 91 ASP A CA 1
ATOM 684 C C . ASP A 1 91 ? -13.906 1.817 26.630 1.00 86.44 91 ASP A C 1
ATOM 686 O O . ASP A 1 91 ? -14.291 2.807 27.255 1.00 86.44 91 ASP A O 1
ATOM 690 N N . ARG A 1 92 ? -12.599 1.597 26.401 1.00 87.75 92 ARG A N 1
ATOM 691 C CA . ARG A 1 92 ? -11.516 2.485 26.882 1.00 87.75 92 ARG A CA 1
ATOM 692 C C . ARG A 1 92 ? -11.626 3.917 26.345 1.00 87.75 92 ARG A C 1
ATOM 694 O O . ARG A 1 92 ? -11.245 4.851 27.046 1.00 87.75 92 ARG A O 1
ATOM 701 N N . LEU A 1 93 ? -12.139 4.094 25.127 1.00 83.94 93 LEU A N 1
ATOM 702 C CA . LEU A 1 93 ? -12.378 5.401 24.504 1.00 83.94 93 LEU A CA 1
ATOM 703 C C . LEU A 1 93 ? -13.712 6.049 24.931 1.00 83.94 93 LEU A C 1
ATOM 705 O O . LEU A 1 93 ? -14.008 7.163 24.503 1.00 83.94 93 LEU A O 1
ATOM 709 N N . GLY A 1 94 ? -14.536 5.376 25.744 1.00 78.12 94 GLY A N 1
ATOM 710 C CA . GLY A 1 94 ? -15.872 5.854 26.122 1.00 78.12 94 GLY A CA 1
ATOM 711 C C . GLY A 1 94 ? -16.890 5.835 24.974 1.00 78.12 94 GLY A C 1
ATOM 712 O O . GLY A 1 94 ? -18.000 6.354 25.120 1.00 78.12 94 GLY A O 1
ATOM 713 N N . LEU A 1 95 ? -16.549 5.214 23.840 1.00 73.75 95 LEU A N 1
ATOM 714 C CA . LEU A 1 95 ? -17.414 5.122 22.662 1.00 73.75 95 LEU A CA 1
ATOM 715 C C . LEU A 1 95 ? -18.648 4.252 22.939 1.00 73.75 95 LEU A C 1
ATOM 717 O O . LEU A 1 95 ? -19.713 4.513 22.398 1.00 73.75 95 LEU A O 1
ATOM 721 N N . MET A 1 96 ? -18.558 3.287 23.854 1.00 63.78 96 MET A N 1
ATOM 722 C CA . MET A 1 96 ? -19.702 2.457 24.258 1.00 63.78 96 MET A CA 1
ATOM 723 C C . MET A 1 96 ? -20.645 3.149 25.267 1.00 63.78 96 MET A C 1
ATOM 725 O O . MET A 1 96 ? -21.700 2.613 25.604 1.00 63.78 96 MET A O 1
ATOM 729 N N . THR A 1 97 ? -20.314 4.360 25.738 1.00 59.31 97 THR A N 1
ATOM 730 C CA . THR A 1 97 ? -21.110 5.116 26.726 1.00 59.31 97 THR A CA 1
ATOM 731 C C . THR A 1 97 ? -21.915 6.264 26.105 1.00 59.31 97 THR A C 1
ATOM 733 O O . THR A 1 97 ? -21.753 7.431 26.453 1.00 59.31 97 THR A O 1
ATOM 736 N N . GLY A 1 98 ? -22.837 5.933 25.198 1.00 55.91 98 GLY A N 1
ATOM 737 C CA . GLY A 1 98 ? -23.794 6.890 24.635 1.00 55.91 98 GLY A CA 1
ATOM 738 C C . GLY A 1 98 ? -24.882 6.217 23.788 1.00 55.91 98 GLY A C 1
ATOM 739 O O . GLY A 1 98 ? -24.666 5.123 23.278 1.00 55.91 98 GLY A O 1
ATOM 740 N N . PRO A 1 99 ? -26.056 6.847 23.591 1.00 50.91 99 PRO A N 1
ATOM 741 C CA . PRO A 1 99 ? -27.206 6.212 22.932 1.00 50.91 99 PRO A CA 1
ATOM 742 C C . PRO A 1 99 ? -27.079 6.032 21.402 1.00 50.91 99 PRO A C 1
ATOM 744 O O . PRO A 1 99 ? -28.078 5.710 20.762 1.00 50.91 99 PRO A O 1
ATOM 747 N N . LEU A 1 100 ? -25.912 6.295 20.793 1.00 49.50 100 LEU A N 1
ATOM 748 C CA . LEU A 1 100 ? -25.775 6.452 19.334 1.00 49.50 100 LEU A CA 1
ATOM 749 C C . LEU A 1 100 ? -24.501 5.880 18.684 1.00 49.50 100 LEU A C 1
ATOM 751 O O . LEU A 1 100 ? -24.334 6.047 17.478 1.00 49.50 100 LEU A O 1
ATOM 755 N N . ILE A 1 101 ? -23.621 5.184 19.410 1.00 55.25 101 ILE A N 1
ATOM 756 C CA . ILE A 1 101 ? -22.461 4.523 18.787 1.00 55.25 101 ILE A CA 1
ATOM 757 C C . ILE A 1 101 ? -22.792 3.042 18.608 1.00 55.25 101 ILE A C 1
ATOM 759 O O . ILE A 1 101 ? -22.665 2.236 19.522 1.00 55.25 101 ILE A O 1
ATOM 763 N N . LEU A 1 102 ? -23.295 2.715 17.416 1.00 56.81 102 LEU A N 1
ATOM 764 C CA . LEU A 1 102 ? -23.742 1.364 17.061 1.00 56.81 102 LEU A CA 1
ATOM 765 C C . LEU A 1 102 ? -22.631 0.481 16.479 1.00 56.81 102 LEU A C 1
ATOM 767 O O . LEU A 1 102 ? -22.795 -0.735 16.476 1.00 56.81 102 LEU A O 1
ATOM 771 N N . ASN A 1 103 ? -21.530 1.062 15.985 1.00 70.06 103 ASN A N 1
ATOM 772 C CA . ASN A 1 103 ? -20.323 0.310 15.632 1.00 70.06 103 ASN A CA 1
ATOM 773 C C . ASN A 1 103 ? -19.074 1.229 15.604 1.00 70.06 103 ASN A C 1
ATOM 775 O O . ASN A 1 103 ? -19.065 2.181 14.818 1.00 70.06 103 ASN A O 1
ATOM 779 N N . PRO A 1 104 ? -18.043 1.008 16.441 1.00 82.06 104 PRO A N 1
ATOM 780 C CA . PRO A 1 104 ? -16.814 1.803 16.440 1.00 82.06 104 PRO A CA 1
ATOM 781 C C . PRO A 1 104 ? -15.878 1.377 15.288 1.00 82.06 104 PRO A C 1
ATOM 783 O O . PRO A 1 104 ? -15.398 0.248 15.248 1.00 82.06 104 PRO A O 1
ATOM 786 N N . ARG A 1 105 ? -15.598 2.291 14.347 1.00 89.06 105 ARG A N 1
ATOM 787 C CA . ARG A 1 105 ? -14.815 2.026 13.120 1.00 89.06 105 ARG A CA 1
ATOM 788 C C . ARG A 1 105 ? -13.442 2.698 13.129 1.00 89.06 105 ARG A C 1
ATOM 790 O O . ARG A 1 105 ? -13.319 3.809 13.641 1.00 89.06 105 ARG A O 1
ATOM 797 N N . VAL A 1 106 ? -12.448 2.111 12.458 1.00 91.31 106 VAL A N 1
ATOM 798 C CA . VAL A 1 106 ? -11.080 2.660 12.298 1.00 91.31 106 VAL A CA 1
ATOM 799 C C . VAL A 1 106 ? -11.076 4.109 11.778 1.00 91.31 106 VAL A C 1
ATOM 801 O O . VAL A 1 106 ? -10.337 4.944 12.295 1.00 91.31 106 VAL A O 1
ATOM 804 N N . GLU A 1 107 ? -11.958 4.444 10.831 1.00 89.94 107 GLU A N 1
ATOM 805 C CA . GLU A 1 107 ? -12.130 5.803 10.278 1.00 89.94 107 GLU A CA 1
ATOM 806 C C . GLU A 1 107 ? -12.504 6.871 11.328 1.00 89.94 107 GLU A C 1
ATOM 808 O O . GLU A 1 107 ? -12.235 8.056 11.136 1.00 89.94 107 GLU A O 1
ATOM 813 N N . THR A 1 108 ? -13.097 6.471 12.461 1.00 87.75 108 THR A N 1
ATOM 814 C CA . THR A 1 108 ? -13.507 7.403 13.527 1.00 87.75 108 THR A CA 1
ATOM 815 C C . THR A 1 108 ? -12.334 7.904 14.371 1.00 87.75 108 THR A C 1
ATOM 817 O O . THR A 1 108 ? -12.479 8.899 15.079 1.00 87.75 108 THR A O 1
ATOM 820 N N . LEU A 1 109 ? -11.169 7.251 14.280 1.00 87.38 109 LEU A N 1
ATOM 821 C CA . LEU A 1 109 ? -9.970 7.585 15.055 1.00 87.38 109 LEU A CA 1
ATOM 822 C C . LEU A 1 109 ? -9.219 8.796 14.494 1.00 87.38 109 LEU A C 1
ATOM 824 O O . LEU A 1 109 ? -8.638 9.561 15.261 1.00 87.38 109 LEU A O 1
ATOM 828 N N . ASN A 1 110 ? -9.244 8.982 13.171 1.00 87.94 110 ASN A N 1
ATOM 829 C CA . ASN A 1 110 ? -8.669 10.150 12.504 1.00 87.94 110 ASN A CA 1
ATOM 830 C C . ASN A 1 110 ? -9.566 10.608 11.330 1.00 87.94 110 ASN A C 1
ATOM 832 O O . ASN A 1 110 ? -9.250 10.350 10.164 1.00 87.94 110 ASN A O 1
ATOM 836 N N . PRO A 1 111 ? -10.719 11.250 11.616 1.00 86.38 111 PRO A N 1
ATOM 837 C CA . PRO A 1 111 ? -11.721 11.562 10.602 1.00 86.38 111 PRO A CA 1
ATOM 838 C C . PRO A 1 111 ? -11.180 12.458 9.481 1.00 86.38 111 PRO A C 1
ATOM 840 O O . PRO A 1 111 ? -10.699 13.563 9.725 1.00 86.38 111 PRO A O 1
ATOM 843 N N . GLY A 1 112 ? -11.320 11.999 8.235 1.00 85.44 112 GLY A N 1
ATOM 844 C CA . GLY A 1 112 ? -10.883 12.730 7.041 1.00 85.44 112 GLY A CA 1
ATOM 845 C C . GLY A 1 112 ? -9.421 12.511 6.637 1.00 85.44 112 GLY A C 1
ATOM 846 O O . GLY A 1 112 ? -9.017 13.042 5.604 1.00 85.44 112 GLY A O 1
ATOM 847 N N . SER A 1 113 ? -8.648 11.718 7.388 1.00 90.19 113 SER A N 1
ATOM 848 C CA . SER A 1 113 ? -7.342 11.216 6.947 1.00 90.19 113 SER A CA 1
ATOM 849 C C . SER A 1 113 ? -7.480 9.807 6.366 1.00 90.19 113 SER A C 1
ATOM 851 O O . SER A 1 113 ? -8.156 8.953 6.936 1.00 90.19 113 SER A O 1
ATOM 853 N N . GLU A 1 114 ? -6.821 9.545 5.236 1.00 91.62 114 GLU A N 1
ATOM 854 C CA . GLU A 1 114 ? -6.724 8.198 4.655 1.00 91.62 114 GLU A CA 1
ATOM 855 C C . GLU A 1 114 ? -5.462 7.445 5.108 1.00 91.62 114 GLU A C 1
ATOM 857 O O . GLU A 1 114 ? -5.334 6.256 4.815 1.00 91.62 114 GLU A O 1
ATOM 862 N N . ALA A 1 115 ? -4.501 8.105 5.771 1.00 94.00 115 ALA A N 1
ATOM 863 C CA . ALA A 1 115 ? -3.236 7.483 6.165 1.00 94.00 115 ALA A CA 1
ATOM 864 C C . ALA A 1 115 ? -2.532 8.224 7.313 1.00 94.00 115 ALA A C 1
ATOM 866 O O . ALA A 1 115 ? -2.091 9.359 7.149 1.00 94.00 115 ALA A O 1
ATOM 867 N N . TRP A 1 116 ? -2.304 7.553 8.443 1.00 93.50 116 TRP A N 1
ATOM 868 C CA . TRP A 1 116 ? -1.595 8.141 9.587 1.00 93.50 116 TRP A CA 1
ATOM 869 C C . TRP A 1 116 ? -0.557 7.205 10.199 1.00 93.50 116 TRP A C 1
ATOM 871 O O . TRP A 1 116 ? -0.649 5.978 10.111 1.00 93.50 116 TRP A O 1
ATOM 881 N N . SER A 1 117 ? 0.450 7.808 10.831 1.00 91.88 117 SER A N 1
ATOM 882 C CA . SER A 1 117 ? 1.425 7.095 11.651 1.00 91.88 117 SER A CA 1
ATOM 883 C C . SER A 1 117 ? 0.792 6.757 13.000 1.00 91.88 117 SER A C 1
ATOM 885 O O . SER A 1 117 ? 0.182 7.613 13.648 1.00 91.88 117 SER A O 1
ATOM 887 N N . ALA A 1 118 ? 0.957 5.516 13.448 1.00 90.56 118 ALA A N 1
ATOM 888 C CA . ALA A 1 118 ? 0.468 5.070 14.746 1.00 90.56 118 ALA A CA 1
ATOM 889 C C . ALA A 1 118 ? 1.410 4.047 15.383 1.00 90.56 118 ALA A C 1
ATOM 891 O O . ALA A 1 118 ? 2.079 3.272 14.695 1.00 90.56 118 ALA A O 1
ATOM 892 N N . GLU A 1 119 ? 1.406 4.012 16.710 1.00 91.81 119 GLU A N 1
ATOM 893 C CA . GLU A 1 119 ? 1.749 2.816 17.475 1.00 91.81 119 GLU A CA 1
ATOM 894 C C . GLU A 1 119 ? 0.441 2.145 17.905 1.00 91.81 119 GLU A C 1
ATOM 896 O O . GLU A 1 119 ? -0.417 2.800 18.496 1.00 91.81 119 GLU A O 1
ATOM 901 N N . CYS A 1 120 ? 0.242 0.878 17.542 1.00 90.62 120 CYS A N 1
ATOM 902 C CA . CYS A 1 120 ? -1.028 0.177 17.742 1.00 90.62 120 CYS A CA 1
ATOM 903 C C . CYS A 1 120 ? -0.848 -1.319 18.016 1.00 90.62 120 CYS A C 1
ATOM 905 O O . CYS A 1 120 ? 0.118 -1.935 17.556 1.00 90.62 120 CYS A O 1
ATOM 907 N N . SER A 1 121 ? -1.828 -1.898 18.711 1.00 92.31 121 SER A N 1
ATOM 908 C CA . SER A 1 121 ? -2.067 -3.339 18.822 1.00 92.31 121 SER A CA 1
ATOM 909 C C . SER A 1 121 ? -3.225 -3.760 17.916 1.00 92.31 121 SER A C 1
ATOM 911 O O . SER A 1 121 ? -4.198 -3.023 17.734 1.00 92.31 121 SER A O 1
ATOM 913 N N . LEU A 1 122 ? -3.114 -4.965 17.362 1.00 92.50 122 LEU A N 1
ATOM 914 C CA . LEU A 1 122 ? -4.136 -5.633 16.563 1.00 92.50 122 LEU A CA 1
ATOM 915 C C . LEU A 1 122 ? -4.634 -6.886 17.284 1.00 92.50 122 LEU A C 1
ATOM 917 O O . LEU A 1 122 ? -3.816 -7.693 17.736 1.00 92.50 122 LEU A O 1
ATOM 921 N N . LEU A 1 123 ? -5.948 -7.105 17.299 1.00 90.94 123 LEU A N 1
ATOM 922 C CA . LEU A 1 123 ? -6.553 -8.365 17.737 1.00 90.94 123 LEU A CA 1
ATOM 923 C C . LEU A 1 123 ? -7.164 -9.107 16.540 1.00 90.94 123 LEU A C 1
ATOM 925 O O . LEU A 1 123 ? -7.743 -8.461 15.671 1.00 90.94 123 LEU A O 1
ATOM 929 N N . PRO A 1 124 ? -7.054 -10.446 16.467 1.00 89.12 124 PRO A N 1
ATOM 930 C CA . PRO A 1 124 ? -7.848 -11.254 15.544 1.00 89.12 124 PRO A CA 1
ATOM 931 C C . PRO A 1 124 ? -9.342 -10.923 15.644 1.00 89.12 124 PRO A C 1
ATOM 933 O O . PRO A 1 124 ? -9.908 -11.049 16.728 1.00 89.12 124 PRO A O 1
ATOM 936 N N . THR A 1 125 ? -9.999 -10.589 14.528 1.00 86.44 125 THR A N 1
ATOM 937 C CA . THR A 1 125 ? -11.469 -10.418 14.500 1.00 86.44 125 THR A CA 1
ATOM 938 C C . THR A 1 125 ? -12.193 -11.733 14.838 1.00 86.44 125 THR A C 1
ATOM 940 O O . THR A 1 125 ? -13.315 -11.737 15.342 1.00 86.44 125 THR A O 1
ATOM 943 N N . ILE A 1 126 ? -11.538 -12.878 14.598 1.00 83.19 126 ILE A N 1
ATOM 944 C CA . ILE A 1 126 ? -11.968 -14.206 15.055 1.00 83.19 126 ILE A CA 1
ATOM 945 C C . ILE A 1 126 ? -10.810 -14.865 15.812 1.00 83.19 126 ILE A C 1
ATOM 947 O O . ILE A 1 126 ? -9.752 -15.140 15.241 1.00 83.19 126 ILE A O 1
ATOM 951 N N . GLU A 1 127 ? -11.019 -15.144 17.099 1.00 78.31 127 GLU A N 1
ATOM 952 C CA . GLU A 1 127 ? -10.024 -15.781 17.962 1.00 78.31 127 GLU A CA 1
ATOM 953 C C . GLU A 1 127 ? -9.645 -17.187 17.453 1.00 78.31 127 GLU A C 1
ATOM 955 O O . GLU A 1 127 ? -10.500 -17.990 17.077 1.00 78.31 127 GLU A O 1
ATOM 960 N N . GLY A 1 128 ? -8.343 -17.488 17.428 1.00 73.69 128 GLY A N 1
ATOM 961 C CA . GLY A 1 128 ? -7.818 -18.788 16.991 1.00 73.69 128 GLY A CA 1
ATOM 962 C C . GLY A 1 128 ? -7.845 -19.048 15.478 1.00 73.69 128 GLY A C 1
ATOM 963 O O . GLY A 1 128 ? -7.488 -20.150 15.058 1.00 73.69 128 GLY A O 1
ATOM 964 N N . GLY A 1 129 ? -8.243 -18.072 14.654 1.00 69.75 129 GLY A N 1
ATOM 965 C CA . GLY A 1 129 ? -8.130 -18.168 13.198 1.00 69.75 129 GLY A CA 1
ATOM 966 C C . GLY A 1 129 ? -6.677 -18.137 12.699 1.00 69.75 129 GLY A C 1
ATOM 967 O O . GLY A 1 129 ? -5.764 -17.711 13.406 1.00 69.75 129 GLY A O 1
ATOM 968 N N . ASP A 1 130 ? -6.461 -18.591 11.462 1.00 70.88 130 ASP A N 1
ATOM 969 C CA . ASP A 1 130 ? -5.154 -18.526 10.796 1.00 70.88 130 ASP A CA 1
ATOM 970 C C . ASP A 1 130 ? -4.726 -17.052 10.613 1.00 70.88 130 ASP A C 1
ATOM 972 O O . ASP A 1 130 ? -5.432 -16.337 9.899 1.00 70.88 130 ASP A O 1
ATOM 976 N N . PRO A 1 131 ? -3.582 -16.591 11.174 1.00 68.94 131 PRO A N 1
ATOM 977 C CA . PRO A 1 131 ? -3.055 -15.220 11.028 1.00 68.94 131 PRO A CA 1
ATOM 978 C C . PRO A 1 131 ? -2.901 -14.707 9.586 1.00 68.94 131 PRO A C 1
ATOM 980 O O . PRO A 1 131 ? -2.593 -13.536 9.356 1.00 68.94 131 PRO A O 1
ATOM 983 N N . GLU A 1 132 ? -3.038 -15.605 8.617 1.00 68.25 132 GLU A N 1
ATOM 984 C CA . GLU A 1 132 ? -2.872 -15.387 7.187 1.00 68.25 132 GLU A CA 1
ATOM 985 C C . GLU A 1 132 ? -4.200 -15.280 6.422 1.00 68.25 132 GLU A C 1
ATOM 987 O O . GLU A 1 132 ? -4.201 -14.842 5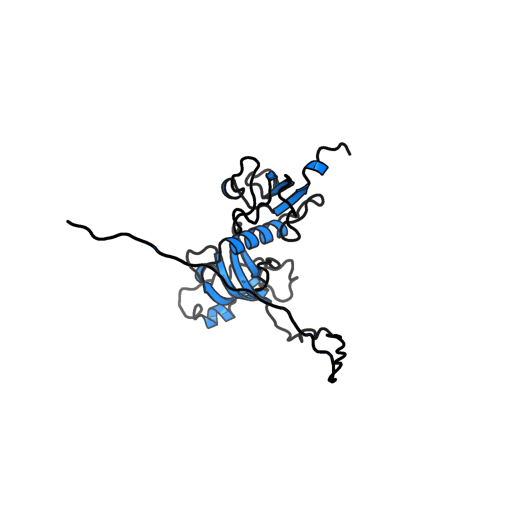.272 1.00 68.25 132 GLU A O 1
ATOM 992 N N . ALA A 1 133 ? -5.315 -15.651 7.061 1.00 72.94 133 ALA A N 1
ATOM 993 C CA . ALA A 1 133 ? -6.667 -15.632 6.500 1.00 72.94 133 ALA A CA 1
ATOM 994 C C . ALA A 1 133 ? -7.690 -14.873 7.372 1.00 72.94 133 ALA A C 1
ATOM 996 O O . ALA A 1 133 ? -8.871 -14.843 7.026 1.00 72.94 133 ALA A O 1
ATOM 997 N N . ILE A 1 134 ? -7.256 -14.288 8.494 1.00 81.50 134 ILE A N 1
ATOM 998 C CA . ILE A 1 134 ? -8.072 -13.411 9.341 1.00 81.50 134 ILE A CA 1
ATOM 999 C C . ILE A 1 134 ? -7.831 -11.934 9.042 1.00 81.50 134 ILE A C 1
ATOM 1001 O O . ILE A 1 134 ? -6.704 -11.501 8.785 1.00 81.50 134 ILE A O 1
ATOM 1005 N N . ASP A 1 135 ? -8.904 -11.170 9.199 1.00 88.75 135 ASP A N 1
ATOM 1006 C CA . ASP A 1 135 ? -8.839 -9.733 9.414 1.00 88.75 135 ASP A CA 1
ATOM 1007 C C . ASP A 1 135 ? -8.514 -9.437 10.887 1.00 88.75 135 ASP A C 1
ATOM 1009 O O . ASP A 1 135 ? -8.624 -10.301 11.771 1.00 88.75 135 ASP A O 1
ATOM 1013 N N . TYR A 1 136 ? -8.091 -8.202 11.141 1.00 90.69 136 TYR A N 1
ATOM 1014 C CA . TYR A 1 136 ? -7.752 -7.724 12.474 1.00 90.69 136 TYR A CA 1
ATOM 1015 C C . TYR A 1 136 ? -8.571 -6.495 12.870 1.00 90.69 136 TYR A C 1
ATOM 1017 O O . TYR A 1 136 ? -8.682 -5.535 12.106 1.00 90.69 136 TYR A O 1
ATOM 1025 N N . ASP A 1 137 ? -9.046 -6.484 14.110 1.00 92.69 137 ASP A N 1
ATOM 1026 C CA . ASP A 1 137 ? -9.614 -5.302 14.749 1.00 92.69 137 ASP A CA 1
ATOM 1027 C C . ASP A 1 137 ? -8.482 -4.467 15.360 1.00 92.69 137 ASP A C 1
ATOM 1029 O O . ASP A 1 137 ? -7.512 -5.002 15.916 1.00 92.69 137 ASP A O 1
ATOM 1033 N N . LEU A 1 138 ? -8.605 -3.140 15.299 1.00 92.12 138 LEU A N 1
ATOM 1034 C CA . LEU A 1 138 ? -7.650 -2.250 15.961 1.00 92.12 138 LEU A CA 1
ATOM 1035 C C . LEU A 1 138 ? -7.959 -2.193 17.467 1.00 92.12 138 LEU A C 1
ATOM 1037 O O . LEU A 1 138 ? -9.061 -1.807 17.852 1.00 92.12 138 LEU A O 1
ATOM 1041 N N . ASP A 1 139 ? -7.005 -2.550 18.329 1.00 90.25 139 ASP A N 1
ATOM 1042 C CA . ASP A 1 139 ? -7.218 -2.652 19.786 1.00 90.25 139 ASP A CA 1
ATOM 1043 C C . ASP A 1 139 ? -6.525 -1.548 20.603 1.00 90.25 139 ASP A C 1
ATOM 1045 O O . ASP A 1 139 ? -6.973 -1.175 21.686 1.00 90.25 139 ASP A O 1
ATOM 1049 N N . THR A 1 140 ? -5.469 -0.936 20.089 1.00 85.81 140 THR A N 1
ATOM 1050 C CA . THR A 1 140 ? -4.966 0.328 20.639 1.00 85.81 140 THR A CA 1
ATOM 1051 C C . THR A 1 140 ? -4.488 1.210 19.507 1.00 85.81 140 THR A C 1
ATOM 1053 O O . THR A 1 140 ? -4.131 0.722 18.440 1.00 85.81 140 THR A O 1
ATOM 1056 N N . HIS A 1 141 ? -4.461 2.519 19.731 1.00 85.44 141 HIS A N 1
ATOM 1057 C CA . HIS A 1 141 ? -3.696 3.426 18.894 1.00 85.44 141 HIS A CA 1
ATOM 1058 C C . HIS A 1 141 ? -3.157 4.572 19.750 1.00 85.44 141 HIS A C 1
ATOM 1060 O O . HIS A 1 141 ? -3.863 5.111 20.604 1.00 85.44 141 HIS A O 1
ATOM 1066 N N . VAL A 1 142 ? -1.911 4.951 19.496 1.00 84.19 142 VAL A N 1
ATOM 1067 C CA . VAL A 1 142 ? -1.322 6.224 19.904 1.00 84.19 142 VAL A CA 1
ATOM 1068 C C . VAL A 1 142 ? -0.982 6.965 18.610 1.00 84.19 142 VAL A C 1
ATOM 1070 O O . VAL A 1 142 ? -0.181 6.449 17.822 1.00 84.19 142 VAL A O 1
ATOM 1073 N N . PRO A 1 143 ? -1.611 8.121 18.332 1.00 77.75 143 PRO A N 1
ATOM 1074 C CA . PRO A 1 143 ? -1.371 8.852 17.096 1.00 77.75 143 PRO A CA 1
ATOM 1075 C C . PRO A 1 143 ? 0.017 9.501 17.122 1.00 77.75 143 PRO A C 1
ATOM 1077 O O . PRO A 1 143 ? 0.371 10.216 18.057 1.00 77.75 143 PRO A O 1
ATOM 1080 N N . ASP A 1 144 ? 0.785 9.269 16.060 1.00 78.50 144 ASP A N 1
ATOM 1081 C CA . ASP A 1 144 ? 2.143 9.795 15.839 1.00 78.50 144 ASP A CA 1
ATOM 1082 C C . ASP A 1 144 ? 2.136 10.907 14.759 1.00 78.50 144 ASP A C 1
ATOM 1084 O O . ASP A 1 144 ? 3.177 11.400 14.332 1.00 78.50 144 ASP A O 1
ATOM 1088 N N . GLY A 1 145 ? 0.935 11.319 14.328 1.00 83.31 145 GLY A N 1
ATOM 1089 C CA . GLY A 1 145 ? 0.681 12.323 13.295 1.00 83.31 145 GLY A CA 1
ATOM 1090 C C . GLY A 1 145 ? 0.393 11.726 11.914 1.00 83.31 145 GLY A C 1
ATOM 1091 O O . GLY A 1 145 ? 0.267 10.513 11.743 1.00 83.31 145 GLY A O 1
ATOM 1092 N N . GLU A 1 146 ? 0.283 12.597 10.913 1.00 87.00 146 GLU A N 1
ATOM 1093 C CA . GLU A 1 146 ? 0.123 12.194 9.511 1.00 87.00 146 GLU A CA 1
ATOM 1094 C C . GLU A 1 146 ? 1.275 11.285 9.049 1.00 87.00 146 GLU A C 1
ATOM 1096 O O . GLU A 1 146 ? 2.424 11.414 9.484 1.00 87.00 146 GLU A O 1
ATOM 1101 N N . ALA A 1 147 ? 0.971 10.331 8.170 1.00 84.19 147 ALA A N 1
ATOM 1102 C CA . ALA A 1 147 ? 1.980 9.423 7.642 1.00 84.19 147 ALA A CA 1
ATOM 1103 C C . ALA A 1 147 ? 2.893 10.143 6.638 1.00 84.19 147 ALA A C 1
ATOM 1105 O O . ALA A 1 147 ? 2.401 10.822 5.736 1.00 84.19 147 ALA A O 1
ATOM 1106 N N . ASP A 1 148 ? 4.218 9.973 6.736 1.00 86.62 148 ASP A N 1
ATOM 1107 C CA . ASP A 1 148 ? 5.119 10.619 5.776 1.00 86.62 148 ASP A CA 1
ATOM 1108 C C . ASP A 1 148 ? 4.931 10.049 4.349 1.00 86.62 148 ASP A C 1
ATOM 1110 O O . ASP A 1 148 ? 4.680 8.846 4.197 1.00 86.62 148 ASP A O 1
ATOM 1114 N N . PRO A 1 149 ? 5.061 10.867 3.283 1.00 87.81 149 PRO A N 1
ATOM 1115 C CA . PRO A 1 149 ? 4.744 10.430 1.921 1.00 87.81 149 PRO A CA 1
ATOM 1116 C C . PRO A 1 149 ? 5.567 9.236 1.418 1.00 87.81 149 PRO A C 1
ATOM 1118 O O . PRO A 1 149 ? 5.083 8.460 0.591 1.00 87.81 149 PRO A O 1
ATOM 1121 N N . LEU A 1 150 ? 6.804 9.063 1.902 1.00 87.38 150 LEU A N 1
ATOM 1122 C CA . LEU A 1 150 ? 7.653 7.940 1.510 1.00 87.38 150 LEU A CA 1
ATOM 1123 C C . LEU A 1 150 ? 7.149 6.646 2.154 1.00 87.38 150 LEU A C 1
ATOM 1125 O O . LEU A 1 150 ? 6.952 5.658 1.447 1.00 87.38 150 LEU A O 1
ATOM 1129 N N . ARG A 1 151 ? 6.880 6.640 3.464 1.00 89.75 151 ARG A N 1
ATOM 1130 C CA . ARG A 1 151 ? 6.308 5.463 4.131 1.00 89.75 151 ARG A CA 1
ATOM 1131 C C . ARG A 1 151 ? 4.889 5.156 3.653 1.00 89.75 151 ARG A C 1
ATOM 1133 O O . ARG A 1 151 ? 4.588 3.979 3.489 1.00 89.75 151 ARG A O 1
ATOM 1140 N N . GLN A 1 152 ? 4.048 6.152 3.351 1.00 91.94 152 GLN A N 1
ATOM 1141 C CA . GLN A 1 152 ? 2.738 5.904 2.723 1.00 91.94 152 GLN A CA 1
ATOM 1142 C C . GLN A 1 152 ? 2.886 5.126 1.409 1.00 91.94 152 GLN A C 1
ATOM 1144 O O . GLN A 1 152 ? 2.196 4.130 1.188 1.00 91.94 152 GLN A O 1
ATOM 1149 N N . ARG A 1 153 ? 3.819 5.546 0.546 1.00 91.06 153 ARG A N 1
ATOM 1150 C CA . ARG A 1 153 ? 4.100 4.866 -0.725 1.00 91.06 153 ARG A CA 1
ATOM 1151 C C . ARG A 1 153 ? 4.686 3.472 -0.520 1.00 91.06 153 ARG A C 1
ATOM 1153 O O . ARG A 1 153 ? 4.203 2.522 -1.126 1.00 91.06 153 ARG A O 1
ATOM 1160 N N . LEU A 1 154 ? 5.636 3.303 0.400 1.00 92.12 154 LEU A N 1
ATOM 1161 C CA . LEU A 1 154 ? 6.185 1.985 0.744 1.00 92.12 154 LEU A CA 1
ATOM 1162 C C . LEU A 1 154 ? 5.129 1.040 1.347 1.00 92.12 154 LEU A C 1
ATOM 1164 O O . LEU A 1 154 ? 5.153 -0.153 1.048 1.00 92.12 154 LEU A O 1
ATOM 1168 N N . ALA A 1 155 ? 4.172 1.555 2.126 1.00 94.56 155 ALA A N 1
ATOM 1169 C CA . ALA A 1 155 ? 3.036 0.787 2.630 1.00 94.56 155 ALA A CA 1
ATOM 1170 C C . ALA A 1 155 ? 2.115 0.327 1.488 1.00 94.56 155 ALA A C 1
ATOM 1172 O O . ALA A 1 155 ? 1.793 -0.859 1.415 1.00 94.56 155 ALA A O 1
ATOM 1173 N N . ARG A 1 156 ? 1.768 1.218 0.544 1.00 94.62 156 ARG A N 1
ATOM 1174 C CA . ARG A 1 156 ? 1.004 0.860 -0.669 1.00 94.62 156 ARG A CA 1
ATOM 1175 C C . ARG A 1 156 ? 1.743 -0.195 -1.503 1.00 94.62 156 ARG A C 1
ATOM 1177 O O . ARG A 1 156 ? 1.160 -1.222 -1.822 1.00 94.62 156 ARG A O 1
ATOM 1184 N N . VAL A 1 157 ? 3.047 -0.030 -1.751 1.00 94.56 157 VAL A N 1
ATOM 1185 C CA . VAL A 1 157 ? 3.885 -1.037 -2.439 1.00 94.56 157 VAL A CA 1
ATOM 1186 C C . VAL A 1 157 ? 3.887 -2.386 -1.706 1.00 94.56 157 VAL A C 1
ATOM 1188 O O . VAL A 1 157 ? 3.862 -3.431 -2.360 1.00 94.56 157 VAL A O 1
ATOM 1191 N N . ALA A 1 158 ? 3.897 -2.397 -0.369 1.00 95.12 158 ALA A N 1
ATOM 1192 C CA . ALA A 1 158 ? 3.843 -3.629 0.416 1.00 95.12 158 ALA A CA 1
ATOM 1193 C C . ALA A 1 158 ? 2.483 -4.334 0.298 1.00 95.12 158 ALA A C 1
ATOM 1195 O O . ALA A 1 158 ? 2.452 -5.540 0.055 1.00 95.12 158 ALA A O 1
ATOM 1196 N N . ILE A 1 159 ? 1.378 -3.588 0.402 1.00 95.56 159 ILE A N 1
ATOM 1197 C CA . ILE A 1 159 ? 0.008 -4.097 0.216 1.00 95.56 159 ILE A CA 1
ATOM 1198 C C . ILE A 1 159 ? -0.164 -4.651 -1.208 1.00 95.56 159 ILE A C 1
ATOM 1200 O O . ILE A 1 159 ? -0.617 -5.780 -1.389 1.00 95.56 159 ILE A O 1
ATOM 1204 N N . ASP A 1 160 ? 0.281 -3.911 -2.224 1.00 95.44 160 ASP A N 1
ATOM 1205 C CA . ASP A 1 160 ? 0.265 -4.329 -3.629 1.00 95.44 160 ASP A CA 1
ATOM 1206 C C . ASP A 1 160 ? 1.046 -5.620 -3.868 1.00 95.44 160 ASP A C 1
ATOM 1208 O O . ASP A 1 160 ? 0.538 -6.540 -4.505 1.00 95.44 160 ASP A O 1
ATOM 1212 N N . SER A 1 161 ? 2.266 -5.699 -3.332 1.00 94.38 161 SER A N 1
ATOM 1213 C CA . SER A 1 161 ? 3.135 -6.875 -3.465 1.00 94.38 161 SER A CA 1
ATOM 1214 C C . SER A 1 161 ? 2.607 -8.091 -2.696 1.00 94.38 161 SER A C 1
ATOM 1216 O O . SER A 1 161 ? 2.957 -9.222 -3.033 1.00 94.38 161 SER A O 1
ATOM 1218 N N . HIS A 1 162 ? 1.793 -7.871 -1.657 1.00 93.12 162 HIS A N 1
ATOM 1219 C CA . HIS A 1 162 ? 1.127 -8.927 -0.899 1.00 93.12 162 HIS A CA 1
ATOM 1220 C C . HIS A 1 162 ? -0.103 -9.471 -1.640 1.00 93.12 162 HIS A C 1
ATOM 1222 O O . HIS A 1 162 ? -0.261 -10.689 -1.727 1.00 93.12 162 HIS A O 1
ATOM 1228 N N . LEU A 1 163 ? -0.937 -8.585 -2.196 1.00 93.19 163 LEU A N 1
ATOM 1229 C CA . LEU A 1 163 ? -2.168 -8.935 -2.915 1.00 93.19 163 LEU A CA 1
ATOM 1230 C C . LEU A 1 163 ? -1.917 -9.485 -4.326 1.00 93.19 163 LEU A C 1
ATOM 1232 O O . LEU A 1 163 ? -2.659 -10.344 -4.799 1.00 93.19 163 LEU A O 1
ATOM 1236 N N . PHE A 1 164 ? -0.891 -8.982 -5.016 1.00 93.38 164 PHE A N 1
ATOM 1237 C CA . PHE A 1 164 ? -0.584 -9.328 -6.403 1.00 93.38 164 PHE A CA 1
ATOM 1238 C C . PHE A 1 164 ? 0.841 -9.893 -6.492 1.00 93.38 164 PHE A C 1
ATOM 1240 O O . PHE A 1 164 ? 1.798 -9.123 -6.607 1.00 93.38 164 PHE A O 1
ATOM 1247 N N . PRO A 1 165 ? 1.005 -11.232 -6.457 1.00 92.25 165 PRO A N 1
ATOM 1248 C CA . PRO A 1 165 ? 2.313 -11.872 -6.514 1.00 92.25 165 PRO A CA 1
ATOM 1249 C C . PRO A 1 165 ? 3.144 -11.396 -7.709 1.00 92.25 165 PRO A C 1
ATOM 1251 O O . PRO A 1 165 ? 2.736 -11.507 -8.867 1.00 92.25 165 PRO A O 1
ATOM 1254 N N . ILE A 1 166 ? 4.329 -10.869 -7.408 1.00 94.50 166 ILE A N 1
ATOM 1255 C CA . ILE A 1 166 ? 5.282 -10.386 -8.408 1.00 94.50 166 ILE A CA 1
ATOM 1256 C C . ILE A 1 166 ? 5.768 -11.580 -9.257 1.00 94.50 166 ILE A C 1
ATOM 1258 O O . ILE A 1 166 ? 6.178 -12.592 -8.678 1.00 94.50 166 ILE A O 1
ATOM 1262 N N . PRO A 1 167 ? 5.739 -11.500 -10.605 1.00 94.25 167 PRO A N 1
ATOM 1263 C CA . PRO A 1 167 ? 6.200 -12.584 -11.471 1.00 94.25 167 PRO A CA 1
ATOM 1264 C C . PRO A 1 167 ? 7.668 -12.935 -11.206 1.00 94.25 167 PRO A C 1
ATOM 1266 O O . PRO A 1 167 ? 8.483 -12.046 -10.984 1.00 94.25 167 PRO A O 1
ATOM 1269 N N . ALA A 1 168 ? 8.019 -14.222 -11.276 1.00 91.75 168 ALA A N 1
ATOM 1270 C CA . ALA A 1 168 ? 9.321 -14.731 -10.826 1.00 91.75 168 ALA A CA 1
ATOM 1271 C C . ALA A 1 168 ? 10.550 -14.121 -11.537 1.00 91.75 168 ALA A C 1
ATOM 1273 O O . ALA A 1 168 ? 11.621 -14.056 -10.937 1.00 91.75 168 ALA A O 1
ATOM 1274 N N . ASP A 1 169 ? 10.392 -13.647 -12.778 1.00 91.62 169 ASP A N 1
ATOM 1275 C CA . ASP A 1 169 ? 11.451 -12.968 -13.542 1.00 91.62 169 ASP A CA 1
ATOM 1276 C C . ASP A 1 169 ? 11.738 -11.532 -13.023 1.00 91.62 169 ASP A C 1
ATOM 1278 O O . ASP A 1 169 ? 12.743 -10.933 -13.406 1.00 91.62 169 ASP A O 1
ATOM 1282 N N . PHE A 1 170 ? 10.894 -10.979 -12.137 1.00 94.88 170 PHE A N 1
ATOM 1283 C CA . PHE A 1 170 ? 11.025 -9.639 -11.554 1.00 94.88 170 PHE A CA 1
ATOM 1284 C C . PHE A 1 170 ? 11.486 -9.676 -10.089 1.00 94.88 170 PHE A C 1
ATOM 1286 O O . PHE A 1 170 ? 10.965 -10.404 -9.245 1.00 94.88 170 PHE A O 1
ATOM 1293 N N . ILE A 1 171 ? 12.437 -8.803 -9.764 1.00 95.31 171 ILE A N 1
ATOM 1294 C CA . ILE A 1 171 ? 12.970 -8.563 -8.424 1.00 95.31 171 ILE A CA 1
ATOM 1295 C C . ILE A 1 171 ? 12.052 -7.560 -7.701 1.00 95.31 171 ILE A C 1
ATOM 1297 O O . ILE A 1 171 ? 11.932 -6.426 -8.170 1.00 95.31 171 ILE A O 1
ATOM 1301 N N . PRO A 1 172 ? 11.423 -7.908 -6.561 1.00 95.50 172 PRO A N 1
ATOM 1302 C CA . PRO A 1 172 ? 10.603 -6.968 -5.793 1.00 95.50 172 PRO A CA 1
ATOM 1303 C C . PRO A 1 172 ? 11.417 -5.796 -5.237 1.00 95.50 172 PRO A C 1
ATOM 1305 O O . PRO A 1 172 ? 12.460 -6.019 -4.612 1.00 95.50 172 PRO A O 1
ATOM 1308 N N . VAL A 1 173 ? 10.915 -4.562 -5.369 1.00 93.94 173 VAL A N 1
ATOM 1309 C CA . VAL A 1 173 ? 11.641 -3.356 -4.912 1.00 93.94 173 VAL A CA 1
ATOM 1310 C C . VAL A 1 173 ? 11.909 -3.359 -3.407 1.00 93.94 173 VAL A C 1
ATOM 1312 O O . VAL A 1 173 ? 12.976 -2.935 -2.977 1.00 93.94 173 VAL A O 1
ATOM 1315 N N . LEU A 1 174 ? 10.987 -3.924 -2.617 1.00 92.19 174 LEU A N 1
ATOM 1316 C CA . LEU A 1 174 ? 11.117 -4.067 -1.161 1.00 92.19 174 LEU A CA 1
ATOM 1317 C C . LEU A 1 174 ? 12.185 -5.090 -0.744 1.00 92.19 174 LEU A C 1
ATOM 1319 O O . LEU A 1 174 ? 12.623 -5.094 0.401 1.00 92.19 174 LEU A O 1
ATOM 1323 N N . LYS A 1 175 ? 12.611 -5.974 -1.657 1.00 91.50 175 LYS A N 1
ATOM 1324 C CA . LYS A 1 175 ? 13.718 -6.912 -1.414 1.00 91.50 175 LYS A CA 1
ATOM 1325 C C . LYS A 1 175 ? 15.050 -6.339 -1.878 1.00 91.50 175 LYS A C 1
ATOM 1327 O O . LYS A 1 175 ? 16.071 -6.582 -1.239 1.00 91.50 175 LYS A O 1
ATOM 1332 N N . LYS A 1 176 ? 15.058 -5.650 -3.023 1.00 92.31 176 LYS A N 1
ATOM 1333 C CA . LYS A 1 176 ? 16.271 -5.119 -3.645 1.00 92.31 176 LYS A CA 1
ATOM 1334 C C . LYS A 1 176 ? 15.932 -4.059 -4.692 1.00 92.31 176 LYS A C 1
ATOM 1336 O O . LYS A 1 176 ? 15.069 -4.269 -5.540 1.00 92.31 176 LYS A O 1
ATOM 1341 N N . LEU A 1 177 ? 16.695 -2.972 -4.690 1.00 92.44 177 LEU A N 1
ATOM 1342 C CA . LEU A 1 177 ? 16.638 -1.896 -5.683 1.00 92.44 177 LEU A CA 1
ATOM 1343 C C . LEU A 1 177 ? 17.763 -2.065 -6.729 1.00 92.44 177 LEU A C 1
ATOM 1345 O O . LEU A 1 177 ? 18.728 -2.795 -6.460 1.00 92.44 177 LEU A O 1
ATOM 1349 N N . PRO A 1 178 ? 17.666 -1.435 -7.916 1.00 92.19 178 PRO A N 1
ATOM 1350 C CA . PRO A 1 178 ? 18.773 -1.393 -8.871 1.00 92.19 178 PRO A CA 1
ATOM 1351 C C . PRO A 1 178 ? 20.038 -0.786 -8.246 1.00 92.19 178 PRO A C 1
ATOM 1353 O O . PRO A 1 178 ? 19.960 0.104 -7.402 1.00 92.19 178 PRO A O 1
ATOM 1356 N N . HIS A 1 179 ? 21.208 -1.292 -8.644 1.00 86.69 179 HIS A N 1
ATOM 1357 C CA . HIS A 1 179 ? 22.504 -0.850 -8.107 1.00 86.69 179 HIS A CA 1
ATOM 1358 C C . HIS A 1 179 ? 23.105 0.355 -8.841 1.00 86.69 179 HIS A C 1
ATOM 1360 O O . HIS A 1 179 ? 24.027 0.978 -8.324 1.00 86.69 179 HIS A O 1
ATOM 1366 N N . ASP A 1 180 ? 22.621 0.642 -10.046 1.00 86.06 180 ASP A N 1
ATOM 1367 C CA . ASP A 1 180 ? 23.105 1.698 -10.924 1.00 86.06 180 ASP A CA 1
ATOM 1368 C C . ASP A 1 180 ? 21.933 2.274 -11.740 1.00 86.06 180 ASP A C 1
ATOM 1370 O O . ASP A 1 180 ? 20.811 1.761 -11.696 1.00 86.06 180 ASP A O 1
ATOM 1374 N N . GLU A 1 181 ? 22.197 3.349 -12.482 1.00 87.88 181 GLU A N 1
ATOM 1375 C CA . GLU A 1 181 ? 21.191 4.093 -13.250 1.00 87.88 181 GLU A CA 1
ATOM 1376 C C . GLU A 1 181 ? 20.780 3.418 -14.578 1.00 87.88 181 GLU A C 1
ATOM 1378 O O . GLU A 1 181 ? 20.112 4.042 -15.412 1.00 87.88 181 GLU A O 1
ATOM 1383 N N . SER A 1 182 ? 21.189 2.166 -14.828 1.00 88.62 182 SER A N 1
ATOM 1384 C CA . SER A 1 182 ? 20.862 1.466 -16.075 1.00 88.62 182 SER A CA 1
ATOM 1385 C C . SER A 1 182 ? 19.347 1.342 -16.275 1.00 88.62 182 SER A C 1
ATOM 1387 O O . SER A 1 182 ? 18.613 1.075 -15.320 1.00 88.62 182 SER A O 1
ATOM 1389 N N . PRO A 1 183 ? 18.856 1.433 -17.526 1.00 90.00 183 PRO A N 1
ATOM 1390 C CA . PRO A 1 183 ? 17.470 1.121 -17.838 1.00 90.00 183 PRO A CA 1
ATOM 1391 C C . PRO A 1 183 ? 17.081 -0.299 -17.410 1.00 90.00 183 PRO A C 1
ATOM 1393 O O . PRO A 1 183 ? 17.714 -1.292 -17.790 1.00 90.00 183 PRO A O 1
ATOM 1396 N N . VAL A 1 184 ? 15.987 -0.389 -16.664 1.00 93.38 184 VAL A N 1
ATOM 1397 C CA . VAL A 1 184 ? 15.332 -1.634 -16.262 1.00 93.38 184 VAL A CA 1
ATOM 1398 C C . VAL A 1 184 ? 13.954 -1.726 -16.909 1.00 93.38 184 VAL A C 1
ATOM 1400 O O . VAL A 1 184 ? 13.346 -0.716 -17.271 1.00 93.38 184 VAL A O 1
ATOM 1403 N N . LEU A 1 185 ? 13.449 -2.949 -17.040 1.00 94.06 185 LEU A N 1
ATOM 1404 C CA . LEU A 1 185 ? 12.017 -3.167 -17.176 1.00 94.06 185 LEU A CA 1
ATOM 1405 C C . LEU A 1 185 ? 11.429 -3.185 -15.771 1.00 94.06 185 LEU A C 1
ATOM 1407 O O . LEU A 1 185 ? 11.877 -3.956 -14.925 1.00 94.06 185 LEU A O 1
ATOM 1411 N N . ALA A 1 186 ? 10.450 -2.332 -15.517 1.00 94.88 186 ALA A N 1
ATOM 1412 C CA . ALA A 1 186 ? 9.787 -2.206 -14.233 1.00 94.88 186 ALA A CA 1
ATOM 1413 C C . ALA A 1 186 ? 8.295 -2.502 -14.388 1.00 94.88 186 ALA A C 1
ATOM 1415 O O . ALA A 1 186 ? 7.698 -2.201 -15.423 1.00 94.88 186 ALA A O 1
ATOM 1416 N N . ILE A 1 187 ? 7.703 -3.090 -13.351 1.00 95.25 187 ILE A N 1
ATOM 1417 C CA . ILE A 1 187 ? 6.263 -3.303 -13.251 1.00 95.25 187 ILE A CA 1
ATOM 1418 C C . ILE A 1 187 ? 5.676 -2.523 -12.084 1.00 95.25 187 ILE A C 1
ATOM 1420 O O . ILE A 1 187 ? 6.239 -2.490 -10.990 1.00 95.25 187 ILE A O 1
ATOM 1424 N N . ARG A 1 188 ? 4.498 -1.953 -12.318 1.00 94.88 188 ARG A N 1
ATOM 1425 C CA . ARG A 1 188 ? 3.619 -1.358 -11.303 1.00 94.88 188 ARG A CA 1
ATOM 1426 C C . ARG A 1 188 ? 2.237 -1.991 -11.384 1.00 94.88 188 ARG A C 1
ATOM 1428 O O . ARG A 1 188 ? 1.905 -2.577 -12.419 1.00 94.88 188 ARG A O 1
ATOM 1435 N N . ARG A 1 189 ? 1.401 -1.865 -10.347 1.00 93.50 189 ARG A N 1
ATOM 1436 C CA . ARG A 1 189 ? -0.008 -2.273 -10.472 1.00 93.50 189 ARG A CA 1
ATOM 1437 C C . ARG A 1 189 ? -0.659 -1.449 -11.578 1.00 93.50 189 ARG A C 1
ATOM 1439 O O . ARG A 1 189 ? -0.597 -0.221 -11.548 1.00 93.50 189 ARG A O 1
ATOM 1446 N N . SER A 1 190 ? -1.294 -2.123 -12.531 1.00 91.62 190 SER A N 1
ATOM 1447 C CA . SER A 1 190 ? -2.025 -1.421 -13.580 1.00 91.62 190 SER A CA 1
ATOM 1448 C C . SER A 1 190 ? -3.290 -0.740 -13.054 1.00 91.62 190 SER A C 1
ATOM 1450 O O . SER A 1 190 ? -3.965 -1.286 -12.180 1.00 91.62 190 SER A O 1
ATOM 1452 N N . VAL A 1 191 ? -3.627 0.418 -13.624 1.00 86.88 191 VAL A N 1
ATOM 1453 C CA . VAL A 1 191 ? -4.937 1.072 -13.446 1.00 86.88 191 VAL A CA 1
ATOM 1454 C C . VAL A 1 191 ? -5.997 0.552 -14.431 1.00 86.88 191 VAL A C 1
ATOM 1456 O O . VAL A 1 191 ? -7.181 0.842 -14.276 1.00 86.88 191 VAL A O 1
ATOM 1459 N N . TYR A 1 192 ? -5.604 -0.244 -15.432 1.00 85.25 192 TYR A N 1
ATOM 1460 C CA . TYR A 1 192 ? -6.514 -0.846 -16.406 1.00 85.25 192 TYR A CA 1
ATOM 1461 C C . TYR A 1 192 ? -7.139 -2.140 -15.864 1.00 85.25 192 TYR A C 1
ATOM 1463 O O . TYR A 1 192 ? -6.438 -3.052 -15.429 1.00 85.25 192 TYR A O 1
ATOM 1471 N N . ALA A 1 193 ? -8.465 -2.268 -15.976 1.00 82.56 193 ALA A N 1
ATOM 1472 C CA . ALA A 1 193 ? -9.229 -3.391 -15.417 1.00 82.56 193 ALA A CA 1
ATOM 1473 C C . ALA A 1 193 ? -8.814 -4.789 -15.929 1.00 82.56 193 ALA A C 1
ATOM 1475 O O . ALA A 1 193 ? -9.038 -5.786 -15.246 1.00 82.56 193 ALA A O 1
ATOM 1476 N N . HIS A 1 194 ? -8.211 -4.875 -17.120 1.00 89.12 194 HIS A N 1
ATOM 1477 C CA . HIS A 1 194 ? -7.840 -6.140 -17.770 1.00 89.12 194 HIS A CA 1
ATOM 1478 C C . HIS A 1 194 ? -6.357 -6.521 -17.625 1.00 89.12 194 HIS A C 1
ATOM 1480 O O . HIS A 1 194 ? -5.935 -7.526 -18.194 1.00 89.12 194 HIS A O 1
ATOM 1486 N N . ALA A 1 195 ? -5.565 -5.751 -16.871 1.00 91.38 195 ALA A N 1
ATOM 1487 C CA . ALA A 1 195 ? -4.161 -6.049 -16.608 1.00 91.38 195 ALA A CA 1
ATOM 1488 C C . ALA A 1 195 ? -3.868 -6.040 -15.100 1.00 91.38 195 ALA A C 1
ATOM 1490 O O . ALA A 1 195 ? -4.319 -5.168 -14.356 1.00 91.38 195 ALA A O 1
ATOM 1491 N N . THR A 1 196 ? -3.060 -6.993 -14.629 1.00 93.75 196 THR A N 1
ATOM 1492 C CA . THR A 1 196 ? -2.532 -6.945 -13.255 1.00 93.75 196 THR A CA 1
ATOM 1493 C C . THR A 1 196 ? -1.410 -5.914 -13.157 1.00 93.75 196 THR A C 1
ATOM 1495 O O . THR A 1 196 ? -1.400 -5.067 -12.263 1.00 93.75 196 THR A O 1
ATOM 1498 N N . PHE A 1 197 ? -0.491 -5.928 -14.122 1.00 95.12 197 PHE A N 1
ATOM 1499 C CA . PHE A 1 197 ? 0.696 -5.085 -14.118 1.00 95.12 197 PHE A CA 1
ATOM 1500 C C . PHE A 1 197 ? 0.817 -4.276 -15.406 1.00 95.12 197 PHE A C 1
ATOM 1502 O O . PHE A 1 197 ? 0.566 -4.787 -16.495 1.00 95.12 197 PHE A O 1
ATOM 1509 N N . GLU A 1 198 ? 1.237 -3.023 -15.266 1.00 93.69 198 GLU A N 1
ATOM 1510 C CA . GLU A 1 198 ? 1.788 -2.234 -16.366 1.00 93.69 198 GLU A CA 1
ATOM 1511 C C . GLU A 1 198 ? 3.289 -2.482 -16.432 1.00 93.69 198 GLU A C 1
ATOM 1513 O O . GLU A 1 198 ? 3.964 -2.413 -15.40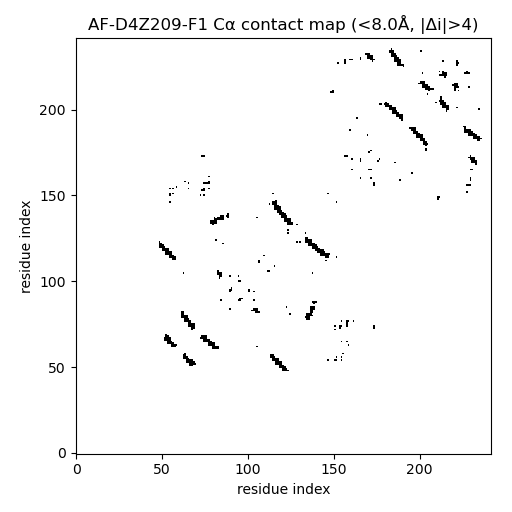5 1.00 93.69 198 GLU A O 1
ATOM 1518 N N . LEU A 1 199 ? 3.799 -2.754 -17.634 1.00 92.88 199 LEU A N 1
ATOM 1519 C CA . LEU A 1 199 ? 5.224 -2.869 -17.918 1.00 92.88 199 LEU A CA 1
ATOM 1520 C C . LEU A 1 199 ? 5.725 -1.546 -18.501 1.00 92.88 199 LEU A C 1
ATOM 1522 O O . LEU A 1 199 ? 5.183 -1.069 -19.497 1.00 92.88 199 LEU A O 1
ATOM 1526 N N . LEU A 1 200 ? 6.780 -0.987 -17.916 1.00 92.50 200 LEU A N 1
ATOM 1527 C CA . LEU A 1 200 ? 7.432 0.225 -18.402 1.00 92.50 200 LEU A CA 1
ATOM 1528 C C . LEU A 1 200 ? 8.956 0.081 -18.407 1.00 92.50 200 LEU A C 1
ATOM 1530 O O . LEU A 1 200 ? 9.534 -0.745 -17.702 1.00 92.50 200 LEU A O 1
ATOM 1534 N N . THR A 1 201 ? 9.613 0.913 -19.211 1.00 92.38 201 THR A N 1
ATOM 1535 C CA . THR A 1 201 ? 11.060 1.129 -19.123 1.00 92.38 201 THR A CA 1
ATOM 1536 C C . THR A 1 201 ? 11.320 2.248 -18.122 1.00 92.38 201 THR A C 1
ATOM 1538 O O . THR A 1 201 ? 10.727 3.321 -18.221 1.00 92.38 201 THR A O 1
ATOM 1541 N N . ALA A 1 202 ? 12.178 1.988 -17.137 1.00 93.62 202 ALA A N 1
ATOM 1542 C CA . ALA A 1 202 ? 12.422 2.902 -16.025 1.00 93.62 202 ALA A CA 1
ATOM 1543 C C . ALA A 1 202 ? 13.904 2.938 -15.624 1.00 93.62 202 ALA A C 1
ATOM 1545 O O . ALA A 1 202 ? 14.698 2.092 -16.042 1.00 93.62 202 ALA A O 1
ATOM 1546 N N . ARG A 1 203 ? 14.272 3.908 -14.787 1.00 92.81 203 ARG A N 1
ATOM 1547 C CA . ARG A 1 203 ? 15.571 4.018 -14.105 1.00 92.81 203 ARG A CA 1
ATOM 1548 C C . ARG A 1 203 ? 15.353 4.330 -12.628 1.00 92.81 203 ARG A C 1
ATOM 1550 O O . ARG A 1 203 ? 14.346 4.934 -12.260 1.00 92.81 203 ARG A O 1
ATOM 1557 N N . TYR A 1 204 ? 16.308 3.937 -11.794 1.00 92.88 204 TYR A N 1
ATOM 1558 C CA . TYR A 1 204 ? 16.318 4.233 -10.364 1.00 92.88 204 TYR A CA 1
ATOM 1559 C C . TYR A 1 204 ? 17.431 5.246 -10.065 1.00 92.88 204 TYR A C 1
ATOM 1561 O O . TYR A 1 204 ? 18.605 4.933 -10.236 1.00 92.88 204 TYR A O 1
ATOM 1569 N N . LEU A 1 205 ? 17.049 6.459 -9.659 1.00 91.19 205 LEU A N 1
ATOM 1570 C CA . LEU A 1 205 ? 17.919 7.618 -9.430 1.00 91.19 205 LEU A CA 1
ATOM 1571 C C . LEU A 1 205 ? 17.771 8.114 -7.973 1.00 91.19 205 LEU A C 1
ATOM 1573 O O . LEU A 1 205 ? 17.054 9.092 -7.727 1.00 91.19 205 LEU A O 1
ATOM 1577 N N . PRO A 1 206 ? 18.408 7.449 -6.988 1.00 85.75 206 PRO A N 1
ATOM 1578 C CA . PRO A 1 206 ? 18.224 7.759 -5.566 1.00 85.75 206 PRO A CA 1
ATOM 1579 C C . PRO A 1 206 ? 18.665 9.181 -5.206 1.00 85.75 206 PRO A C 1
ATOM 1581 O O . PRO A 1 206 ? 17.983 9.862 -4.442 1.00 85.75 206 PRO A O 1
ATOM 1584 N N . ASP A 1 207 ? 19.756 9.657 -5.804 1.00 85.19 207 ASP A N 1
ATOM 1585 C CA . ASP A 1 207 ? 20.358 10.950 -5.465 1.00 85.19 207 ASP A CA 1
ATOM 1586 C C . ASP A 1 207 ? 19.604 12.145 -6.075 1.00 85.19 207 ASP A C 1
ATOM 1588 O O . ASP A 1 207 ? 19.765 13.279 -5.627 1.00 85.19 207 ASP A O 1
ATOM 1592 N N . HIS A 1 208 ? 18.758 11.915 -7.089 1.00 77.19 208 HIS A N 1
ATOM 1593 C CA . HIS A 1 208 ? 18.079 12.992 -7.815 1.00 77.19 208 HIS A CA 1
ATOM 1594 C C . HIS A 1 208 ? 16.795 13.477 -7.116 1.00 77.19 208 HIS A C 1
ATOM 1596 O O . HIS A 1 208 ? 16.536 14.679 -7.057 1.00 77.19 208 HIS A O 1
ATOM 1602 N N . ARG A 1 209 ? 16.001 12.554 -6.552 1.00 77.50 209 ARG A N 1
ATOM 1603 C CA . ARG A 1 209 ? 14.965 12.840 -5.539 1.00 77.50 209 ARG A CA 1
ATOM 1604 C C . ARG A 1 209 ? 14.838 11.623 -4.609 1.00 77.50 209 ARG A C 1
ATOM 1606 O O . ARG A 1 209 ? 14.161 10.671 -4.990 1.00 77.50 209 ARG A O 1
ATOM 1613 N N . PRO A 1 210 ? 15.396 11.649 -3.385 1.00 75.56 210 PRO A N 1
ATOM 1614 C CA . PRO A 1 210 ? 15.395 10.483 -2.491 1.00 75.56 210 PRO A CA 1
ATOM 1615 C C . PRO A 1 210 ? 14.005 9.918 -2.174 1.00 75.56 210 PRO A C 1
ATOM 1617 O O . PRO A 1 210 ? 13.835 8.706 -2.067 1.00 75.56 210 PRO A O 1
ATOM 1620 N N . ASN A 1 211 ? 12.994 10.785 -2.078 1.00 77.81 211 ASN A N 1
ATOM 1621 C CA . ASN A 1 211 ? 11.620 10.363 -1.807 1.00 77.81 211 ASN A CA 1
ATOM 1622 C C . ASN A 1 211 ? 10.929 9.775 -3.047 1.00 77.81 211 ASN A C 1
ATOM 1624 O O . ASN A 1 211 ? 10.040 8.950 -2.902 1.00 77.81 211 ASN A O 1
ATOM 1628 N N . GLU A 1 212 ? 11.340 10.142 -4.261 1.00 84.19 212 GLU A N 1
ATOM 1629 C CA . GLU A 1 212 ? 10.753 9.700 -5.534 1.00 84.19 212 GLU A CA 1
ATOM 1630 C C . GLU A 1 212 ? 11.886 9.313 -6.494 1.00 84.19 212 GLU A C 1
ATOM 1632 O O . GLU A 1 212 ? 12.219 10.090 -7.391 1.00 84.19 212 GLU A O 1
ATOM 1637 N N . PRO A 1 213 ? 12.527 8.147 -6.321 1.00 89.00 213 PRO A N 1
ATOM 1638 C CA . PRO A 1 213 ? 13.741 7.820 -7.070 1.00 89.00 213 PRO A CA 1
ATOM 1639 C C . PRO A 1 213 ? 13.472 7.224 -8.461 1.00 89.00 213 PRO A C 1
ATOM 1641 O O . PRO A 1 213 ? 14.370 7.173 -9.295 1.00 89.00 213 PRO A O 1
ATOM 1644 N N . TRP A 1 214 ? 12.252 6.757 -8.745 1.00 92.94 214 TRP A N 1
ATOM 1645 C CA . TRP A 1 214 ? 11.924 6.099 -10.014 1.00 92.94 214 TRP A CA 1
ATOM 1646 C C . TRP A 1 214 ? 11.608 7.104 -11.125 1.00 92.94 214 TRP A C 1
ATOM 1648 O O . TRP A 1 214 ? 10.737 7.964 -10.965 1.00 92.94 214 TRP A O 1
ATOM 1658 N N . ARG A 1 215 ? 12.286 6.969 -12.267 1.00 92.44 215 ARG A N 1
ATOM 1659 C CA . ARG A 1 215 ? 12.035 7.742 -13.493 1.00 92.44 215 ARG A CA 1
ATOM 1660 C C . ARG A 1 215 ? 11.645 6.855 -14.655 1.00 92.44 215 ARG A C 1
ATOM 1662 O O . ARG A 1 215 ? 12.113 5.721 -14.739 1.00 92.44 215 ARG A O 1
ATOM 1669 N N . ASP A 1 216 ? 10.821 7.385 -15.546 1.00 90.56 216 ASP A N 1
ATOM 1670 C CA . ASP A 1 216 ? 10.607 6.804 -16.867 1.00 90.56 216 ASP A CA 1
ATOM 1671 C C . ASP A 1 216 ? 11.800 7.099 -17.809 1.00 90.56 216 ASP A C 1
ATOM 1673 O O . ASP A 1 216 ? 12.870 7.549 -17.383 1.00 90.56 216 ASP A O 1
ATOM 1677 N N . ILE A 1 217 ? 11.645 6.819 -19.105 1.00 84.75 217 ILE A N 1
ATOM 1678 C CA . ILE A 1 217 ? 12.671 7.116 -20.119 1.00 84.75 217 ILE A CA 1
ATOM 1679 C C . ILE A 1 217 ? 12.725 8.582 -20.570 1.00 84.75 217 ILE A C 1
ATOM 1681 O O . ILE A 1 217 ? 13.725 8.965 -21.177 1.00 84.75 217 ILE A O 1
ATOM 1685 N N . ALA A 1 218 ? 11.691 9.385 -20.299 1.00 86.38 218 ALA A N 1
ATOM 1686 C CA . ALA A 1 218 ? 11.697 10.825 -20.551 1.00 86.38 218 ALA A CA 1
ATOM 1687 C C . ALA A 1 218 ? 12.449 11.589 -19.445 1.00 86.38 218 ALA A C 1
ATOM 1689 O O . ALA A 1 218 ? 12.967 12.675 -19.695 1.00 86.38 218 ALA A O 1
ATOM 1690 N N . GLY A 1 219 ? 12.574 10.985 -18.259 1.00 86.25 219 GLY A N 1
ATOM 1691 C CA . GLY A 1 219 ? 13.180 11.597 -17.079 1.00 86.25 219 GLY A CA 1
ATOM 1692 C C . GLY A 1 219 ? 12.151 12.151 -16.095 1.00 86.25 219 GLY A C 1
ATOM 1693 O O . GLY A 1 219 ? 12.539 12.877 -15.180 1.00 86.25 219 GLY A O 1
ATOM 1694 N N . GLU A 1 220 ? 10.876 11.777 -16.239 1.00 89.06 220 GLU A N 1
ATOM 1695 C CA . GLU A 1 220 ? 9.779 12.203 -15.367 1.00 89.06 220 GLU A CA 1
ATOM 1696 C C . GLU A 1 220 ? 9.519 11.183 -14.241 1.00 89.06 220 GLU A C 1
ATOM 1698 O O . GLU A 1 220 ? 9.829 9.992 -14.397 1.00 89.06 220 GLU A O 1
ATOM 1703 N N . PRO A 1 221 ? 8.990 11.601 -13.073 1.00 89.50 221 PRO A N 1
ATOM 1704 C CA . PRO A 1 221 ? 8.646 10.686 -11.989 1.00 89.50 221 PRO A CA 1
ATOM 1705 C C . PRO A 1 221 ? 7.603 9.650 -12.423 1.00 89.50 221 PRO A C 1
ATOM 1707 O O . PRO A 1 221 ? 6.546 9.983 -12.954 1.00 89.50 221 PRO A O 1
ATOM 1710 N N . VAL A 1 222 ? 7.859 8.367 -12.145 1.00 88.81 222 VAL A N 1
ATOM 1711 C CA . VAL A 1 222 ? 6.906 7.294 -12.498 1.00 88.81 222 VAL A CA 1
ATOM 1712 C C . VAL A 1 222 ? 5.554 7.474 -11.788 1.00 88.81 222 VAL A C 1
ATOM 1714 O O . VAL A 1 222 ? 4.519 7.143 -12.367 1.00 88.81 222 VAL A O 1
ATOM 1717 N N . SER A 1 223 ? 5.566 8.041 -10.578 1.00 83.38 223 SER A N 1
ATOM 1718 C CA . SER A 1 223 ? 4.385 8.389 -9.775 1.00 83.38 223 SER A CA 1
ATOM 1719 C C . SER A 1 223 ? 3.419 9.341 -10.484 1.00 83.38 223 SER A C 1
ATOM 1721 O O . SER A 1 223 ? 2.207 9.218 -10.328 1.00 83.38 223 SER A O 1
ATOM 1723 N N . ASP A 1 224 ? 3.926 10.249 -11.318 1.00 82.50 224 ASP A N 1
ATOM 1724 C CA . ASP A 1 224 ? 3.111 11.280 -11.974 1.00 82.50 224 ASP A CA 1
ATOM 1725 C C . ASP A 1 224 ? 2.239 10.679 -13.093 1.00 82.50 224 ASP A C 1
ATOM 1727 O O . ASP A 1 224 ? 1.263 11.278 -13.540 1.00 82.50 224 ASP A O 1
ATOM 1731 N N . SER A 1 225 ? 2.570 9.455 -13.522 1.00 75.62 225 SER A N 1
ATOM 1732 C CA . SER A 1 225 ? 1.857 8.698 -14.555 1.00 75.62 225 SER A CA 1
ATOM 1733 C C . SER A 1 225 ? 1.076 7.491 -14.017 1.00 75.62 225 SER A C 1
ATOM 1735 O O . SER A 1 225 ? 0.528 6.734 -14.822 1.00 75.62 225 SER A O 1
ATOM 1737 N N . GLY A 1 226 ? 1.054 7.246 -12.699 1.00 82.00 226 GLY A N 1
ATOM 1738 C CA . GLY A 1 226 ? 0.339 6.117 -12.091 1.00 82.00 226 GLY A CA 1
ATOM 1739 C C . GLY A 1 226 ? 0.987 5.558 -10.819 1.00 82.00 226 GLY A C 1
ATOM 1740 O O . GLY A 1 226 ? 1.702 6.247 -10.105 1.00 82.00 226 GLY A O 1
ATOM 1741 N N . ASN A 1 227 ? 0.718 4.282 -10.525 1.00 87.81 227 ASN A N 1
ATOM 1742 C CA . ASN A 1 227 ? 1.168 3.627 -9.290 1.00 87.81 227 ASN A CA 1
ATOM 1743 C C . ASN A 1 227 ? 2.700 3.478 -9.184 1.00 87.81 227 ASN A C 1
ATOM 1745 O O . ASN A 1 227 ? 3.434 3.523 -10.174 1.00 87.81 227 ASN A O 1
ATOM 1749 N N . ASP A 1 228 ? 3.171 3.208 -7.968 1.00 91.69 228 ASP A N 1
ATOM 1750 C CA . ASP A 1 228 ? 4.575 2.908 -7.696 1.00 91.69 228 ASP A CA 1
ATOM 1751 C C . ASP A 1 228 ? 5.055 1.576 -8.291 1.00 91.69 228 ASP A C 1
ATOM 1753 O O . ASP A 1 228 ? 4.292 0.626 -8.488 1.00 91.69 228 ASP A O 1
ATOM 1757 N N . ILE A 1 229 ? 6.365 1.501 -8.546 1.00 94.81 229 ILE A N 1
ATOM 1758 C CA . ILE A 1 229 ? 7.030 0.275 -8.993 1.00 94.81 229 ILE A CA 1
ATOM 1759 C C . ILE A 1 229 ? 6.992 -0.779 -7.883 1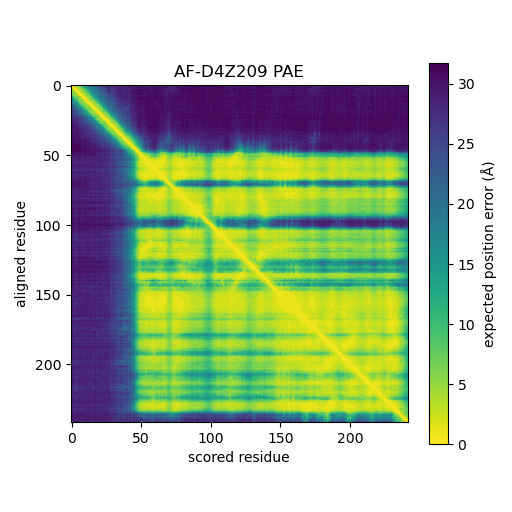.00 94.81 229 ILE A C 1
ATOM 1761 O O . ILE A 1 229 ? 7.408 -0.526 -6.756 1.00 94.81 229 ILE A O 1
ATOM 1765 N N . LEU A 1 230 ? 6.556 -1.986 -8.238 1.00 96.00 230 LEU A N 1
ATOM 1766 C CA . LEU A 1 230 ? 6.487 -3.156 -7.359 1.00 96.00 230 LEU A CA 1
ATOM 1767 C C . LEU A 1 230 ? 7.690 -4.083 -7.561 1.00 96.00 230 LEU A C 1
ATOM 1769 O O . LEU A 1 230 ? 8.241 -4.628 -6.602 1.00 96.00 230 LEU A O 1
ATOM 1773 N N . GLY A 1 231 ? 8.147 -4.229 -8.806 1.00 95.75 231 GLY A N 1
ATOM 1774 C CA . GLY A 1 231 ? 9.303 -5.052 -9.146 1.00 95.75 231 GLY A CA 1
ATOM 1775 C C . GLY A 1 231 ? 9.986 -4.624 -10.440 1.00 95.75 231 GLY A C 1
ATOM 1776 O O . GLY A 1 231 ? 9.424 -3.876 -11.237 1.00 95.75 231 GLY A O 1
ATOM 1777 N N . TRP A 1 232 ? 11.213 -5.095 -10.647 1.00 95.56 232 TRP A N 1
ATOM 1778 C CA . TRP A 1 232 ? 12.047 -4.734 -11.796 1.00 95.56 232 TRP A CA 1
ATOM 1779 C C . TRP A 1 232 ? 12.933 -5.896 -12.259 1.00 95.56 232 TRP A C 1
ATOM 1781 O O . TRP A 1 232 ? 13.255 -6.794 -11.486 1.00 95.56 232 TRP A O 1
ATOM 1791 N N . MET A 1 233 ? 13.369 -5.865 -13.514 1.00 93.75 233 MET A N 1
ATOM 1792 C CA . MET A 1 233 ? 14.377 -6.770 -14.068 1.00 93.75 233 MET A CA 1
ATOM 1793 C C . MET A 1 233 ? 15.313 -6.014 -15.028 1.00 93.75 233 MET A C 1
ATOM 1795 O O . MET A 1 233 ? 14.905 -5.000 -15.605 1.00 93.75 233 MET A O 1
ATOM 1799 N N . PRO A 1 234 ? 16.563 -6.459 -15.247 1.00 91.38 234 PRO A N 1
ATOM 1800 C CA . PRO A 1 234 ? 17.461 -5.789 -16.185 1.00 91.38 234 PRO A CA 1
ATOM 1801 C C . PRO A 1 234 ? 16.905 -5.846 -17.617 1.00 91.38 234 PRO A C 1
ATOM 1803 O O . PRO A 1 234 ? 16.643 -6.924 -18.147 1.00 91.38 234 PRO A O 1
ATOM 1806 N N . ALA A 1 235 ? 16.770 -4.697 -18.289 1.00 85.94 235 ALA A N 1
ATOM 1807 C CA . ALA A 1 235 ? 16.152 -4.648 -19.622 1.00 85.94 235 ALA A CA 1
ATOM 1808 C C . ALA A 1 235 ? 16.928 -5.461 -20.682 1.00 85.94 235 ALA A C 1
ATOM 1810 O O . ALA A 1 235 ? 16.345 -6.024 -21.609 1.00 85.94 235 ALA A O 1
ATOM 1811 N N . ARG A 1 236 ? 18.251 -5.579 -20.505 1.00 72.06 236 ARG A N 1
ATOM 1812 C CA . ARG A 1 236 ? 19.154 -6.369 -21.362 1.00 72.06 236 ARG A CA 1
ATOM 1813 C C . ARG A 1 236 ? 18.830 -7.869 -21.408 1.00 72.06 236 ARG A C 1
ATOM 1815 O O . ARG A 1 236 ? 19.219 -8.527 -22.371 1.00 72.06 236 ARG A O 1
ATOM 1822 N N . ASP A 1 237 ? 18.136 -8.391 -20.396 1.00 63.91 237 ASP A N 1
ATOM 1823 C CA . ASP A 1 237 ? 17.830 -9.820 -20.269 1.00 63.91 237 ASP A CA 1
ATOM 1824 C C . ASP A 1 237 ? 16.524 -10.204 -21.000 1.00 63.91 237 ASP A C 1
ATOM 1826 O O . ASP A 1 237 ? 16.224 -11.386 -21.144 1.00 63.91 237 ASP A O 1
ATOM 1830 N N . TRP A 1 238 ? 15.770 -9.221 -21.520 1.00 59.16 238 TRP A N 1
ATOM 1831 C CA . TRP A 1 238 ? 14.488 -9.433 -22.216 1.00 59.16 238 TRP A CA 1
ATOM 1832 C C . TRP A 1 238 ? 14.593 -9.440 -23.752 1.00 59.16 238 TRP A C 1
ATOM 1834 O O . TRP A 1 238 ? 13.786 -10.069 -24.426 1.00 59.16 238 TRP A O 1
ATOM 1844 N N . ILE A 1 239 ? 15.603 -8.770 -24.324 1.00 56.97 239 ILE A N 1
ATOM 1845 C CA . ILE A 1 239 ? 15.772 -8.614 -25.789 1.00 56.97 239 ILE A CA 1
ATOM 1846 C C . ILE A 1 239 ? 16.530 -9.808 -26.418 1.00 56.97 239 ILE A C 1
ATOM 1848 O O . ILE A 1 239 ? 16.721 -9.880 -27.631 1.00 56.97 239 ILE A O 1
ATOM 1852 N N . ARG A 1 240 ? 16.967 -10.784 -25.614 1.00 52.38 240 ARG A N 1
ATOM 1853 C CA . ARG A 1 240 ? 17.627 -11.997 -26.117 1.00 52.38 240 ARG A CA 1
ATOM 1854 C C . ARG A 1 240 ? 16.591 -13.083 -26.430 1.00 52.38 240 ARG A C 1
ATOM 1856 O O . ARG A 1 240 ? 15.757 -13.356 -25.568 1.00 52.38 240 ARG A O 1
ATOM 1863 N N . PRO A 1 241 ? 16.662 -13.744 -27.602 1.00 50.94 241 PRO A N 1
ATOM 1864 C CA . PRO A 1 241 ? 15.953 -15.001 -27.818 1.00 50.94 241 PRO A CA 1
ATOM 1865 C C . PRO A 1 241 ? 16.308 -16.002 -26.709 1.00 50.94 241 PRO A C 1
ATOM 1867 O O . PRO A 1 241 ? 17.482 -16.106 -26.341 1.00 50.94 241 PRO A O 1
ATOM 1870 N N . ARG A 1 242 ? 15.295 -16.695 -26.179 1.00 54.53 242 ARG A N 1
ATOM 1871 C CA . ARG A 1 242 ? 15.465 -17.863 -25.302 1.00 54.53 242 ARG A CA 1
ATOM 1872 C C . ARG A 1 242 ? 15.693 -19.115 -26.149 1.00 54.53 242 ARG A C 1
ATOM 1874 O O . ARG A 1 242 ? 15.054 -19.194 -27.222 1.00 54.53 242 ARG A O 1
#

Radius of gyration: 28.61 Å; Cα contacts (8 Å, |Δi|>4): 371; chains: 1; bounding box: 90×81×57 Å

pLDDT: mean 75.31, std 23.71, range [25.36, 96.25]

Foldseek 3Di:
DDDDDDDDDDDDDDDDDDDDDDDDDDDDDDDDDDPPPDDPDPDDDPPFFDWAKFKFADDPNFTKTWHADPPPLQTDAIATAPQFADPQQCVVVCVVVDPPNPTHGPCVVPPPDRMFIWGWGWDFPDPPDDSLPTHTHTHDTDGPGGDDLLSNQNNNLNVLCSVQPDPPQWDFVSRDDDPDFAWKWFWDQDPDPPDRIDTATWGAQCPVPVSQRIGGPVRDGPVVVHGDTGTIHHPVVVPDDD